Protein AF-A0A0F7S6P2-F1 (afdb_monomer_lite)

Secondary structure (DSSP, 8-state):
--------------PPPP-------------TTSS-HHHHHHHHHHHHHHHHHHTT-PPPHHHHHSPEEP-----TTEEEEEEE---HHHHHHHHHHHHTT-EEE-TTGGGG--HHHHHHTSTTTS-EEE---S-S-EETTEEEEEEEES--SS--GGGTTSTTTTS--EEEEEEESSPPSEEEEEEEEEEEEE-GGGHHHHHHHHHHHHHHHHHHHHHT-

Sequence (221 aa):
QELAEARSEQSAWRVASPASQRRDAPVAQSDDRTLPPEQWNDVQKKKSISQRSSKGWPEPKALQSLERLFPLKPGIGKKGALSNRFDEGTKQDINQQAFGGKLQWMDGVYQGFNGDVTRKKLPLHMSSRRLPLESVAKWYDTRWDLYIPEHGLGPMEETRGTVYEHRPHYLVWAVPRKLKVG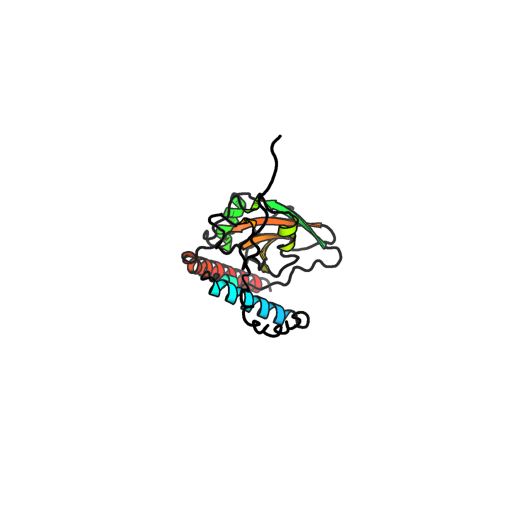FNPIILYGAGYIDLKDNAAVDRHLATLLRSAELIDRAHA

Structure (mmCIF, N/CA/C/O backbone):
data_AF-A0A0F7S6P2-F1
#
_entry.id   AF-A0A0F7S6P2-F1
#
loop_
_atom_site.group_PDB
_atom_site.id
_atom_site.type_symbol
_atom_site.label_atom_id
_atom_site.label_alt_id
_atom_site.label_comp_id
_atom_site.label_asym_id
_atom_site.label_entity_id
_atom_site.label_seq_id
_atom_site.pdbx_PDB_ins_code
_atom_site.Cartn_x
_atom_site.Cartn_y
_atom_site.Cartn_z
_atom_site.occupancy
_atom_site.B_iso_or_equiv
_atom_site.auth_seq_id
_atom_site.auth_comp_id
_atom_site.auth_asym_id
_atom_site.auth_atom_id
_atom_site.pdbx_PDB_model_num
ATOM 1 N N . GLN A 1 1 ? -26.883 67.303 -3.427 1.00 56.06 1 GLN A N 1
ATOM 2 C CA . GLN A 1 1 ? -25.902 68.374 -3.178 1.00 56.06 1 GLN A CA 1
ATOM 3 C C . GLN A 1 1 ? -26.305 69.007 -1.853 1.00 56.06 1 GLN A C 1
ATOM 5 O O . GLN A 1 1 ? -27.066 69.952 -1.857 1.00 56.06 1 GLN A O 1
ATOM 10 N N . GLU A 1 2 ? -25.885 68.382 -0.752 1.00 49.03 2 GLU A N 1
ATOM 11 C CA . GLU A 1 2 ? -26.070 68.763 0.665 1.00 49.03 2 GLU A CA 1
ATOM 12 C C . GLU A 1 2 ? -24.957 67.974 1.390 1.00 49.03 2 GLU A C 1
ATOM 14 O O . GLU A 1 2 ? -24.940 66.748 1.303 1.00 49.03 2 GLU A O 1
ATOM 19 N N . LEU A 1 3 ? -23.788 68.574 1.657 1.00 48.19 3 LEU A N 1
ATOM 20 C CA . LEU A 1 3 ? -23.407 69.237 2.920 1.00 48.19 3 LEU A CA 1
ATOM 21 C C . LEU A 1 3 ? -23.743 68.352 4.134 1.00 48.19 3 LEU A C 1
ATOM 23 O O . LEU A 1 3 ? -24.904 68.201 4.474 1.00 48.19 3 LEU A O 1
ATOM 27 N N . ALA A 1 4 ? -22.799 67.552 4.636 1.00 47.12 4 ALA A N 1
ATOM 28 C CA . ALA A 1 4 ? -21.676 67.916 5.515 1.00 47.12 4 ALA A CA 1
ATOM 29 C C . ALA A 1 4 ? -22.060 67.866 7.006 1.00 47.12 4 ALA A C 1
ATOM 31 O O . ALA A 1 4 ? -23.166 68.217 7.379 1.00 47.12 4 ALA A O 1
ATOM 32 N N . GLU A 1 5 ? -21.071 67.469 7.813 1.00 53.44 5 GLU A N 1
ATOM 33 C CA . GLU A 1 5 ? -21.014 67.523 9.283 1.00 53.44 5 GLU A CA 1
ATOM 34 C C . GLU A 1 5 ? -21.593 66.339 10.072 1.00 53.44 5 GLU A C 1
ATOM 36 O O . GLU A 1 5 ? -22.765 66.280 10.410 1.00 53.44 5 GLU A O 1
ATOM 41 N N . ALA A 1 6 ? -20.690 65.445 10.490 1.00 53.50 6 ALA A N 1
ATOM 42 C CA . ALA A 1 6 ? -20.596 65.036 11.893 1.00 53.50 6 ALA A CA 1
ATOM 43 C C . ALA A 1 6 ? -19.207 64.430 12.155 1.00 53.50 6 ALA A C 1
ATOM 45 O O . ALA A 1 6 ? -18.947 63.245 11.949 1.00 53.50 6 ALA A O 1
ATOM 46 N N . ARG A 1 7 ? -18.280 65.300 12.565 1.00 50.81 7 ARG A N 1
ATOM 47 C CA . ARG A 1 7 ? -17.053 64.933 13.277 1.00 50.81 7 ARG A CA 1
ATOM 48 C C . ARG A 1 7 ? -17.401 64.609 14.731 1.00 50.81 7 ARG A C 1
ATOM 50 O O . ARG A 1 7 ? -18.336 65.182 15.272 1.00 50.81 7 ARG A O 1
ATOM 57 N N . SER A 1 8 ? -16.482 63.879 15.361 1.00 52.41 8 SER A N 1
ATOM 58 C CA . SER A 1 8 ? -16.247 63.829 16.807 1.00 52.41 8 SER A CA 1
ATOM 59 C C . SER A 1 8 ? -17.016 62.752 17.559 1.00 52.41 8 SER A C 1
ATOM 61 O O . SER A 1 8 ? -18.139 62.966 17.978 1.00 52.41 8 SER A O 1
ATOM 63 N N . GLU A 1 9 ? -16.335 61.632 17.804 1.00 52.62 9 GLU A N 1
ATOM 64 C CA . GLU A 1 9 ? -16.146 61.130 19.169 1.00 52.62 9 GLU A CA 1
ATOM 65 C C . GLU A 1 9 ? -15.014 60.094 19.183 1.00 52.62 9 GLU A C 1
ATOM 67 O O . GLU A 1 9 ? -15.179 58.893 18.978 1.00 52.62 9 GLU A O 1
ATOM 72 N N . GLN A 1 10 ? -13.801 60.610 19.393 1.00 50.62 10 GLN A N 1
ATOM 73 C CA . GLN A 1 10 ? -12.680 59.832 19.900 1.00 50.62 10 GLN A CA 1
ATOM 74 C C . GLN A 1 10 ? -12.990 59.472 21.356 1.00 50.62 10 GLN A C 1
ATOM 76 O O . GLN A 1 10 ? -12.818 60.305 22.242 1.00 50.62 10 GLN A O 1
ATOM 81 N N . SER A 1 11 ? -13.422 58.237 21.606 1.00 50.44 11 SER A N 1
ATOM 82 C CA . SER A 1 11 ? -13.519 57.686 22.958 1.00 50.44 11 SER A CA 1
ATOM 83 C C . SER A 1 11 ? -12.583 56.498 23.112 1.00 50.44 11 SER A C 1
ATOM 85 O O . SER A 1 11 ? -12.648 55.496 22.401 1.00 50.44 11 SER A O 1
ATOM 87 N N . ALA A 1 12 ? -11.659 56.689 24.045 1.00 52.91 12 ALA A N 1
ATOM 88 C CA . ALA A 1 12 ? -10.589 55.800 24.423 1.00 52.91 12 ALA A CA 1
ATOM 89 C C . ALA A 1 12 ? -11.109 54.463 24.963 1.00 52.91 12 ALA A C 1
ATOM 91 O O . ALA A 1 12 ? -11.742 54.412 26.012 1.00 52.91 12 ALA A O 1
ATOM 92 N N . TRP A 1 13 ? -10.705 53.372 24.317 1.00 50.12 13 TRP A N 1
ATOM 93 C CA . TRP A 1 13 ? -10.682 52.050 24.933 1.00 50.12 13 TRP A CA 1
ATOM 94 C C . TRP A 1 13 ? -9.250 51.523 24.878 1.00 50.12 13 TRP A C 1
ATOM 96 O O . TRP A 1 13 ? -8.819 50.902 23.909 1.00 50.12 13 TRP A O 1
ATOM 106 N N . ARG A 1 14 ? -8.481 51.810 25.937 1.00 48.06 14 ARG A N 1
ATOM 107 C CA . ARG A 1 14 ? -7.269 51.048 26.260 1.00 48.06 14 ARG A CA 1
ATOM 108 C C . ARG A 1 14 ? -7.718 49.654 26.690 1.00 48.06 14 ARG A C 1
ATOM 110 O O . ARG A 1 14 ? -8.051 49.443 27.852 1.00 48.06 14 ARG A O 1
ATOM 117 N N . VAL A 1 15 ? -7.742 48.713 25.754 1.00 57.12 15 VAL A N 1
ATOM 118 C CA . VAL A 1 15 ? -7.844 47.291 26.086 1.00 57.12 15 VAL A CA 1
ATOM 119 C C . VAL A 1 15 ? -6.466 46.833 26.549 1.00 57.12 15 VAL A C 1
ATOM 121 O O . VAL A 1 15 ? -5.469 47.000 25.848 1.00 57.12 15 VAL A O 1
ATOM 124 N N . ALA A 1 16 ? -6.419 46.326 27.777 1.00 52.31 16 ALA A N 1
ATOM 125 C CA . ALA A 1 16 ? -5.233 45.779 28.410 1.00 52.31 16 ALA A CA 1
ATOM 126 C C . ALA A 1 16 ? -4.579 44.706 27.525 1.00 52.31 16 ALA A C 1
ATOM 128 O O . ALA A 1 16 ? -5.243 43.773 27.073 1.00 52.31 16 ALA A O 1
ATOM 129 N N . SER A 1 17 ? -3.268 44.839 27.304 1.00 56.06 17 SER A N 1
ATOM 130 C CA . SER A 1 17 ? -2.450 43.819 26.652 1.00 56.06 17 SER A CA 1
ATOM 131 C C . SER A 1 17 ? -2.559 42.497 27.419 1.00 56.06 17 SER A C 1
ATOM 133 O O . SER A 1 17 ? -2.201 42.466 28.601 1.00 56.06 17 SER A O 1
ATOM 135 N N . PRO A 1 18 ? -3.018 41.398 26.795 1.00 59.41 18 PRO A N 1
ATOM 136 C CA . PRO A 1 18 ? -2.983 40.100 27.438 1.00 59.41 18 PRO A CA 1
ATOM 137 C C . PRO A 1 18 ? -1.531 39.680 27.668 1.00 59.41 18 PRO A C 1
ATOM 139 O O . PRO A 1 18 ? -0.643 39.907 26.843 1.00 59.41 18 PRO A O 1
ATOM 142 N N . ALA A 1 19 ? -1.323 39.096 28.845 1.00 53.12 19 ALA A N 1
ATOM 143 C CA . ALA A 1 19 ? -0.061 38.591 29.343 1.00 53.12 19 ALA A CA 1
ATOM 144 C C . ALA A 1 19 ? 0.720 37.828 28.266 1.00 53.12 19 ALA A C 1
ATOM 146 O O . ALA A 1 19 ? 0.189 36.950 27.586 1.00 53.12 19 ALA A O 1
ATOM 147 N N . SER A 1 20 ? 2.002 38.179 28.165 1.00 53.75 20 SER A N 1
ATOM 148 C CA . SER A 1 20 ? 3.027 37.507 27.376 1.00 53.75 20 SER A CA 1
ATOM 149 C C . SER A 1 20 ? 2.948 35.993 27.598 1.00 53.75 20 SER A C 1
ATOM 151 O O . SER A 1 20 ? 3.395 35.475 28.624 1.00 53.75 20 SER A O 1
ATOM 153 N N . GLN A 1 21 ? 2.321 35.285 26.655 1.00 61.84 21 GLN A N 1
ATOM 154 C CA . GLN A 1 21 ? 2.353 33.831 26.606 1.00 61.84 21 GLN A CA 1
ATOM 155 C C . GLN A 1 21 ? 3.819 33.428 26.488 1.00 61.84 21 GLN A C 1
ATOM 157 O O . GLN A 1 21 ? 4.500 33.785 25.523 1.00 61.84 21 GLN A O 1
ATOM 162 N N . ARG A 1 22 ? 4.309 32.721 27.511 1.00 53.94 22 ARG A N 1
ATOM 163 C CA . ARG A 1 22 ? 5.618 32.077 27.496 1.00 53.94 22 ARG A CA 1
ATOM 164 C C . ARG A 1 22 ? 5.685 31.231 26.230 1.00 53.94 22 ARG A C 1
ATOM 166 O O . ARG A 1 22 ? 4.977 30.240 26.104 1.00 53.94 22 ARG A O 1
ATOM 173 N N . ARG A 1 23 ? 6.492 31.678 25.268 1.00 59.91 23 ARG A N 1
ATOM 174 C CA . ARG A 1 23 ? 6.871 30.871 24.115 1.00 59.91 23 ARG A CA 1
ATOM 175 C C . ARG A 1 23 ? 7.712 29.737 24.676 1.00 59.91 23 ARG A C 1
ATOM 177 O O . ARG A 1 23 ? 8.864 29.968 25.041 1.00 59.91 23 ARG A O 1
ATOM 184 N N . ASP A 1 24 ? 7.114 28.561 24.811 1.00 62.88 24 ASP A N 1
ATOM 185 C CA . ASP A 1 24 ? 7.870 27.343 25.058 1.00 62.88 24 ASP A CA 1
ATOM 186 C C . ASP A 1 24 ? 8.982 27.272 24.010 1.00 62.88 24 ASP A C 1
ATOM 188 O O . ASP A 1 24 ? 8.749 27.486 22.814 1.00 62.88 24 ASP A O 1
ATOM 192 N N . ALA A 1 25 ? 10.215 27.090 24.485 1.00 58.06 25 ALA A N 1
ATOM 193 C CA . ALA A 1 25 ? 11.381 27.014 23.624 1.00 58.06 25 ALA A CA 1
ATOM 194 C C . ALA A 1 25 ? 11.123 25.963 22.531 1.00 58.06 25 ALA A C 1
ATOM 196 O O . ALA A 1 25 ? 10.558 24.908 22.837 1.00 58.06 25 ALA A O 1
ATOM 197 N N . PRO A 1 26 ? 11.501 26.227 21.267 1.00 57.38 26 PRO A N 1
ATOM 198 C CA . PRO A 1 26 ? 11.321 25.258 20.201 1.00 57.38 26 PRO A CA 1
ATOM 199 C C . PRO A 1 26 ? 12.011 23.962 20.619 1.00 57.38 26 PRO A C 1
ATOM 201 O O . PRO A 1 26 ? 13.230 23.928 20.791 1.00 57.38 26 PRO A O 1
ATOM 204 N N . VAL A 1 27 ? 11.214 22.911 20.833 1.00 61.09 27 VAL A N 1
ATOM 205 C CA . VAL A 1 27 ? 11.712 21.555 21.055 1.00 61.09 27 VAL A CA 1
ATOM 206 C C . VAL A 1 27 ? 12.657 21.269 19.899 1.00 61.09 27 VAL A C 1
ATOM 208 O O . VAL A 1 27 ? 12.226 21.284 18.745 1.00 61.09 27 VAL A O 1
ATOM 211 N N . ALA A 1 28 ? 13.945 21.099 20.204 1.00 51.84 28 ALA A N 1
ATOM 212 C CA . ALA A 1 28 ? 14.962 20.811 19.210 1.00 51.84 28 ALA A CA 1
ATOM 213 C C . ALA A 1 28 ? 14.498 19.591 18.410 1.00 51.84 28 ALA A C 1
ATOM 215 O O . ALA A 1 28 ? 14.432 18.481 18.939 1.00 51.84 28 ALA A O 1
ATOM 216 N N . GLN A 1 29 ? 14.097 19.817 17.157 1.00 48.81 29 GLN A N 1
ATOM 217 C CA . GLN A 1 29 ? 13.789 18.737 16.238 1.00 48.81 29 GLN A CA 1
ATOM 218 C C . GLN A 1 29 ? 15.108 18.007 16.019 1.00 48.81 29 GLN A C 1
ATOM 220 O O . GLN A 1 29 ? 15.999 18.523 15.349 1.00 48.81 29 GLN A O 1
ATOM 225 N N . SER A 1 30 ? 15.261 16.852 16.665 1.00 53.97 30 SER A N 1
ATOM 226 C CA . SER A 1 30 ? 16.370 15.947 16.404 1.00 53.97 30 SER A CA 1
ATOM 227 C C . SER A 1 30 ? 16.408 15.705 14.902 1.00 53.97 30 SER A C 1
ATOM 229 O O . SER A 1 30 ? 15.406 15.282 14.321 1.00 53.97 30 SER A O 1
ATOM 231 N N . ASP A 1 31 ? 17.529 16.049 14.279 1.00 54.53 31 ASP A N 1
ATOM 232 C CA . ASP A 1 31 ? 17.711 15.943 12.840 1.00 54.53 31 ASP A CA 1
ATOM 233 C C . ASP A 1 31 ? 17.700 14.445 12.479 1.00 54.53 31 ASP A C 1
ATOM 235 O O . ASP A 1 31 ? 18.718 13.759 12.530 1.00 54.53 31 ASP A O 1
ATOM 239 N N . ASP A 1 32 ? 16.509 13.921 12.168 1.00 55.69 32 ASP A N 1
ATOM 240 C CA . ASP A 1 32 ? 16.158 12.508 11.905 1.00 55.69 32 ASP A CA 1
ATOM 241 C C . ASP A 1 32 ? 16.951 11.880 10.730 1.00 55.69 32 ASP A C 1
ATOM 243 O O . ASP A 1 32 ? 16.706 10.748 10.311 1.00 55.69 32 ASP A O 1
ATOM 247 N N . ARG A 1 33 ? 17.893 12.634 10.153 1.00 57.12 33 ARG A N 1
ATOM 248 C CA . ARG A 1 33 ? 18.706 12.304 8.979 1.00 57.12 33 ARG A CA 1
ATOM 249 C C . ARG A 1 33 ? 19.992 11.540 9.299 1.00 57.12 33 ARG A C 1
ATOM 251 O O . ARG A 1 33 ? 20.660 11.115 8.361 1.00 57.12 33 ARG A O 1
ATOM 258 N N . THR A 1 34 ? 20.347 11.354 10.569 1.00 73.62 34 THR A N 1
ATOM 259 C CA . THR A 1 34 ? 21.576 10.642 10.981 1.00 73.62 34 THR A CA 1
ATOM 260 C C . THR A 1 34 ? 21.356 9.180 11.367 1.00 73.62 34 THR A C 1
ATOM 262 O O . THR A 1 34 ? 22.330 8.460 11.583 1.00 73.62 34 THR A O 1
ATOM 265 N N . LEU A 1 35 ? 20.106 8.711 11.434 1.00 77.31 35 LEU A N 1
ATOM 266 C CA . LEU A 1 35 ? 19.822 7.326 11.803 1.00 77.31 35 LEU A CA 1
ATOM 267 C C . LEU A 1 35 ? 20.186 6.355 10.664 1.00 77.31 35 LEU A C 1
ATOM 269 O O . LEU A 1 35 ? 19.871 6.627 9.499 1.00 77.31 35 LEU A O 1
ATOM 273 N N . PRO A 1 36 ? 20.788 5.190 10.978 1.00 82.44 36 PRO A N 1
ATOM 274 C CA . PRO A 1 36 ? 20.882 4.081 10.042 1.00 82.44 36 PRO A CA 1
ATOM 275 C C . PRO A 1 36 ? 19.498 3.743 9.473 1.00 82.44 36 PRO A C 1
ATOM 277 O O . PRO A 1 36 ? 18.504 3.857 10.201 1.00 82.44 36 PRO A O 1
ATOM 280 N N . PRO A 1 37 ? 19.409 3.282 8.212 1.00 76.50 37 PRO A N 1
ATOM 281 C CA . PRO A 1 37 ? 18.135 2.971 7.576 1.00 76.50 37 PRO A CA 1
ATOM 282 C C . PRO A 1 37 ? 17.215 2.135 8.482 1.00 76.50 37 PRO A C 1
ATOM 284 O O . PRO A 1 37 ? 16.080 2.533 8.740 1.00 76.50 37 PRO A O 1
ATOM 287 N N . GLU A 1 38 ? 17.708 1.025 9.031 1.00 78.19 38 GLU A N 1
ATOM 288 C CA . GLU A 1 38 ? 16.929 0.108 9.879 1.00 78.19 38 GLU A CA 1
ATOM 289 C C . GLU A 1 38 ? 16.245 0.814 11.061 1.00 78.19 38 GLU A C 1
ATOM 291 O O . GLU A 1 38 ? 15.041 0.658 11.270 1.00 78.19 38 GLU A O 1
ATOM 296 N N . GLN A 1 39 ? 16.974 1.681 11.767 1.00 84.44 39 GLN A N 1
ATOM 297 C CA . GLN A 1 39 ? 16.429 2.444 12.892 1.00 84.44 39 GLN A CA 1
ATOM 298 C C . GLN A 1 39 ? 15.383 3.463 12.432 1.00 84.44 39 GLN A C 1
ATOM 300 O O . GLN A 1 39 ? 14.357 3.651 13.089 1.00 84.44 39 GLN A O 1
ATOM 305 N N . TRP A 1 40 ? 15.603 4.093 11.277 1.00 79.94 40 TRP A N 1
ATOM 306 C CA . TRP A 1 40 ? 14.636 5.018 10.697 1.00 79.94 40 TRP A CA 1
ATOM 307 C C . TRP A 1 40 ? 13.307 4.317 10.368 1.00 79.94 40 TRP A C 1
ATOM 309 O O . TRP A 1 40 ? 12.235 4.852 10.665 1.00 79.94 40 TRP A O 1
ATOM 319 N N . ASN A 1 41 ? 13.348 3.090 9.837 1.00 78.94 41 ASN A N 1
ATOM 320 C CA . ASN A 1 41 ? 12.145 2.297 9.566 1.00 78.94 41 ASN A CA 1
ATOM 321 C C . ASN A 1 41 ? 11.332 2.015 10.834 1.00 78.94 41 ASN A C 1
ATOM 323 O O . ASN A 1 41 ? 10.107 2.186 10.817 1.00 78.94 41 ASN A O 1
ATOM 327 N N . ASP A 1 42 ? 12.000 1.638 11.923 1.00 84.19 42 ASP A N 1
ATOM 328 C CA . ASP A 1 42 ? 11.364 1.369 13.214 1.00 84.19 42 ASP A CA 1
ATOM 329 C C . ASP A 1 42 ? 10.731 2.620 13.826 1.00 84.19 42 ASP A C 1
ATOM 331 O O . ASP A 1 42 ? 9.612 2.563 14.349 1.00 84.19 42 ASP A O 1
ATOM 335 N N . VAL A 1 43 ? 11.406 3.768 13.728 1.00 84.31 43 VAL A N 1
ATOM 336 C CA . VAL A 1 43 ? 10.874 5.058 14.192 1.00 84.31 43 VAL A CA 1
ATOM 337 C C . VAL A 1 43 ? 9.621 5.431 13.406 1.00 84.31 43 VAL A C 1
ATOM 339 O O . VAL A 1 43 ? 8.577 5.711 14.005 1.00 84.31 43 VAL A O 1
ATOM 342 N N . GLN A 1 44 ? 9.670 5.359 12.071 1.00 80.88 44 GLN A N 1
ATOM 343 C CA . GLN A 1 44 ? 8.489 5.601 11.240 1.00 80.88 44 GLN A CA 1
ATOM 344 C C . GLN A 1 44 ? 7.364 4.600 11.562 1.00 80.88 44 GLN A C 1
ATOM 346 O O . GLN A 1 44 ? 6.184 4.956 11.506 1.00 80.88 44 GLN A O 1
ATOM 351 N N . LYS A 1 45 ? 7.704 3.362 11.957 1.00 84.25 45 LYS A N 1
ATOM 352 C CA . LYS A 1 45 ? 6.727 2.309 12.264 1.00 84.25 45 LYS A CA 1
ATOM 353 C C . LYS A 1 45 ? 5.976 2.616 13.530 1.00 84.25 45 LYS A C 1
ATOM 355 O O . LYS A 1 45 ? 4.747 2.679 13.514 1.00 84.25 45 LYS A O 1
ATOM 360 N N . LYS A 1 46 ? 6.714 2.887 14.601 1.00 86.50 46 LYS A N 1
ATOM 361 C CA . LYS A 1 46 ? 6.149 3.293 15.888 1.00 86.50 46 LYS A CA 1
ATOM 362 C C . LYS A 1 46 ? 5.304 4.555 15.737 1.00 86.50 46 LYS A C 1
ATOM 364 O O . LYS A 1 46 ? 4.187 4.592 16.249 1.00 86.50 46 LYS A O 1
ATOM 369 N N . LYS A 1 47 ? 5.781 5.542 14.970 1.00 85.19 47 LYS A N 1
ATOM 370 C CA . LYS A 1 47 ? 5.037 6.775 14.679 1.00 85.19 47 LYS A CA 1
ATOM 371 C C . LYS A 1 47 ? 3.726 6.492 13.947 1.00 85.19 47 LYS A C 1
ATOM 373 O O . LYS A 1 47 ? 2.685 6.985 14.373 1.00 85.19 47 LYS A O 1
ATOM 378 N N . SER A 1 48 ? 3.758 5.676 12.893 1.00 82.94 48 SER A N 1
ATOM 379 C CA . SER A 1 48 ? 2.562 5.318 12.124 1.00 82.94 48 SER A CA 1
ATOM 380 C C . SER A 1 48 ? 1.527 4.584 12.976 1.00 82.94 48 SER A C 1
ATOM 382 O O . SER A 1 48 ? 0.367 4.989 13.023 1.00 82.94 48 SER A O 1
ATOM 384 N N . ILE A 1 49 ? 1.955 3.564 13.726 1.00 85.62 49 ILE A N 1
ATOM 385 C CA . ILE A 1 49 ? 1.080 2.796 14.623 1.00 85.62 49 ILE A CA 1
ATOM 386 C C . ILE A 1 49 ? 0.476 3.708 15.695 1.00 85.62 49 ILE A C 1
ATOM 388 O O . ILE A 1 49 ? -0.737 3.705 15.890 1.00 85.62 49 ILE A O 1
ATOM 392 N N . SER A 1 50 ? 1.301 4.525 16.358 1.00 86.00 50 SER A N 1
ATOM 393 C CA . SER A 1 50 ? 0.853 5.444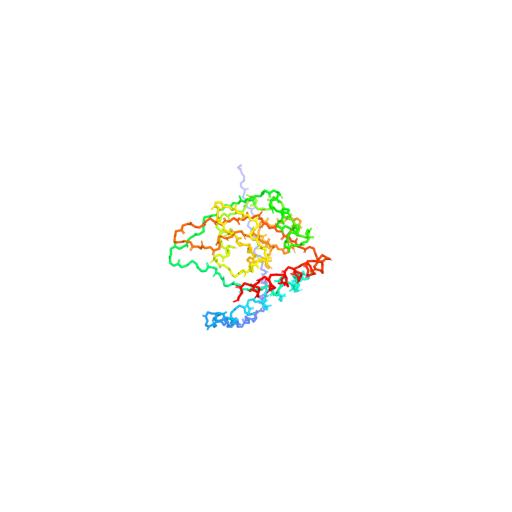 17.408 1.00 86.00 50 SER A CA 1
ATOM 394 C C . SER A 1 50 ? -0.189 6.440 16.892 1.00 86.00 50 SER A C 1
ATOM 396 O O . SER A 1 50 ? -1.231 6.608 17.521 1.00 86.00 50 SER A O 1
ATOM 398 N N . GLN A 1 51 ? 0.037 7.033 15.715 1.00 83.94 51 GLN A N 1
ATOM 399 C CA . GLN A 1 51 ? -0.901 7.981 15.108 1.00 83.94 51 GLN A CA 1
ATOM 400 C C . GLN A 1 51 ? -2.228 7.337 14.683 1.00 83.94 51 GLN A C 1
ATOM 402 O O . GLN A 1 51 ? -3.268 7.983 14.771 1.00 83.94 51 GLN A O 1
ATOM 407 N N . ARG A 1 52 ? -2.228 6.082 14.218 1.00 83.75 52 ARG A N 1
ATOM 408 C CA . ARG A 1 52 ? -3.478 5.364 13.890 1.00 83.75 52 ARG A CA 1
ATOM 409 C C . ARG A 1 52 ? -4.265 5.015 15.146 1.00 83.75 52 ARG A C 1
ATOM 411 O O . ARG A 1 52 ? -5.474 5.233 15.197 1.00 83.75 52 ARG A O 1
ATOM 418 N N . SER A 1 53 ? -3.569 4.530 16.171 1.00 85.19 53 SER A N 1
ATOM 419 C CA . SER A 1 53 ? -4.169 4.192 17.461 1.00 85.19 53 SER A CA 1
ATOM 420 C C . SER A 1 53 ? -4.767 5.416 18.152 1.00 85.19 53 SER A C 1
ATOM 422 O O . SER A 1 53 ? -5.889 5.337 18.643 1.00 85.19 53 SER A O 1
ATOM 424 N N . SER A 1 54 ? -4.081 6.566 18.137 1.00 86.31 54 SER A N 1
ATOM 425 C CA . SER A 1 54 ? -4.605 7.801 18.740 1.00 86.31 54 SER A CA 1
ATOM 426 C C . SER A 1 54 ? -5.847 8.348 18.030 1.00 86.31 54 SER A C 1
ATOM 428 O O . SER A 1 54 ? -6.621 9.085 18.633 1.00 86.31 54 SER A O 1
ATOM 430 N N . LYS A 1 55 ? -6.074 7.955 16.773 1.00 83.75 55 LYS A N 1
ATOM 431 C CA . LYS A 1 55 ? -7.270 8.292 15.987 1.00 83.75 55 LYS A CA 1
ATOM 432 C C . LYS A 1 55 ? -8.409 7.279 16.120 1.00 83.75 55 LYS A C 1
ATOM 434 O O . LYS A 1 55 ? -9.406 7.404 15.418 1.00 83.75 55 LYS A O 1
ATOM 439 N N . GLY A 1 56 ? -8.266 6.264 16.975 1.00 87.19 56 GLY A N 1
ATOM 440 C CA . GLY A 1 56 ? -9.290 5.235 17.177 1.00 87.19 56 GLY A CA 1
ATOM 441 C C . GLY A 1 56 ? -9.468 4.279 15.993 1.00 87.19 56 GLY A C 1
ATOM 442 O O . GLY A 1 56 ? -10.432 3.520 15.969 1.00 87.19 56 GLY A O 1
ATOM 443 N N . TRP A 1 57 ? -8.546 4.285 15.024 1.00 87.19 57 TRP A N 1
ATOM 444 C CA . TRP A 1 57 ? -8.600 3.413 13.850 1.00 87.19 57 TRP A CA 1
ATOM 445 C C . TRP A 1 57 ? -7.294 2.629 13.692 1.00 87.19 57 TRP A C 1
ATOM 447 O O . TRP A 1 57 ? -6.505 2.899 12.778 1.00 87.19 57 TRP A O 1
ATOM 457 N N . PRO A 1 58 ? -7.016 1.673 14.600 1.00 90.62 58 PRO A N 1
ATOM 458 C CA . PRO A 1 58 ? -5.833 0.840 14.486 1.00 90.62 58 PRO A CA 1
ATOM 459 C C . PRO A 1 58 ? -5.862 0.062 13.169 1.00 90.62 58 PRO A C 1
ATOM 461 O O . PRO A 1 58 ? -6.899 -0.413 12.710 1.00 90.62 58 PRO A O 1
ATOM 464 N N . GLU A 1 59 ? -4.693 -0.072 12.561 1.00 91.06 59 GLU A N 1
ATOM 465 C CA . GLU A 1 59 ? -4.506 -0.917 11.388 1.00 91.06 59 GLU A CA 1
ATOM 466 C C . GLU A 1 59 ? -4.548 -2.408 11.779 1.00 91.06 59 GLU A C 1
ATOM 468 O O . GLU A 1 59 ? -4.082 -2.736 12.876 1.00 91.06 59 GLU A O 1
ATOM 473 N N . PRO A 1 60 ? -5.027 -3.318 10.905 1.00 94.44 60 PRO A N 1
ATOM 474 C CA . PRO A 1 60 ? -4.861 -4.763 11.090 1.00 94.44 60 PRO A CA 1
ATOM 475 C C . PRO A 1 60 ? -3.419 -5.138 11.477 1.00 94.44 60 PRO A C 1
ATOM 477 O O . PRO A 1 60 ? -2.458 -4.685 10.847 1.00 94.44 60 PRO A O 1
ATOM 480 N N . LYS A 1 61 ? -3.237 -5.960 12.517 1.00 93.75 61 LYS A N 1
ATOM 481 C CA . LYS A 1 61 ? -1.905 -6.336 13.025 1.00 93.75 61 LYS A CA 1
ATOM 482 C C . LYS A 1 61 ? -1.050 -7.028 11.963 1.00 93.75 61 LYS A C 1
ATOM 484 O O . LYS A 1 61 ? 0.151 -6.780 11.906 1.00 93.75 61 LYS A O 1
ATOM 489 N N . ALA A 1 62 ? -1.654 -7.837 11.099 1.00 92.94 62 ALA A N 1
ATOM 490 C CA . ALA A 1 62 ? -0.954 -8.522 10.019 1.00 92.94 62 ALA A CA 1
ATOM 491 C C . ALA A 1 62 ? -0.412 -7.542 8.962 1.00 92.94 62 ALA A C 1
ATOM 493 O O . ALA A 1 62 ? 0.660 -7.763 8.407 1.00 92.94 62 ALA A O 1
ATOM 494 N N . LEU A 1 63 ? -1.091 -6.411 8.722 1.00 91.31 63 LEU A N 1
ATOM 495 C CA . LEU A 1 63 ? -0.545 -5.338 7.878 1.00 91.31 63 LEU A CA 1
ATOM 496 C C . LEU A 1 63 ? 0.625 -4.614 8.559 1.00 91.31 63 LEU A C 1
ATOM 498 O O . LEU A 1 63 ? 1.549 -4.162 7.881 1.00 91.31 63 LEU A O 1
ATOM 502 N N . GLN A 1 64 ? 0.618 -4.505 9.890 1.00 90.75 64 GLN A N 1
ATOM 503 C CA . GLN A 1 64 ? 1.731 -3.923 10.655 1.00 90.75 64 GLN A CA 1
ATOM 504 C C . GLN A 1 64 ? 2.972 -4.831 10.682 1.00 90.75 64 GLN A C 1
ATOM 506 O O . GLN A 1 64 ? 4.084 -4.341 10.906 1.00 90.75 64 GLN A O 1
ATOM 511 N N . SER A 1 65 ? 2.797 -6.143 10.492 1.00 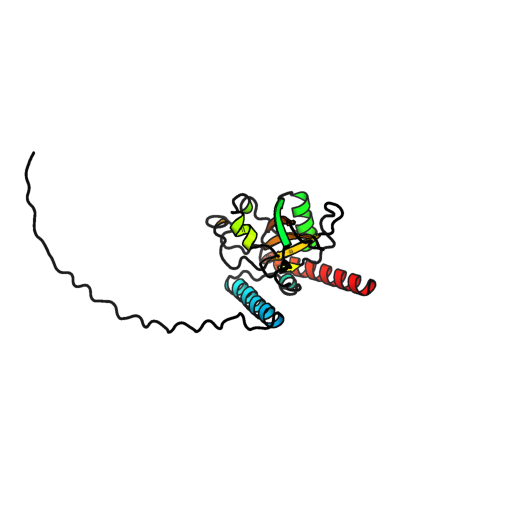89.75 65 SER A N 1
ATOM 512 C CA . SER A 1 65 ? 3.890 -7.122 10.459 1.00 89.75 65 SER A CA 1
ATOM 513 C C . SER A 1 65 ? 4.515 -7.312 9.081 1.00 89.75 65 SER A C 1
ATOM 515 O O . SER A 1 65 ? 5.577 -7.920 9.006 1.00 89.75 65 SER A O 1
ATOM 517 N N . LEU A 1 66 ? 3.899 -6.802 8.008 1.00 90.75 66 LEU A N 1
ATOM 518 C CA . LEU A 1 66 ? 4.510 -6.840 6.678 1.00 90.75 66 LEU A CA 1
ATOM 519 C C . LEU A 1 66 ? 5.866 -6.129 6.679 1.00 90.75 66 LEU A C 1
ATOM 521 O O . LEU A 1 66 ? 6.049 -5.108 7.351 1.00 90.75 66 LEU A O 1
ATOM 525 N N . GLU A 1 67 ? 6.792 -6.655 5.876 1.00 88.12 67 GLU A N 1
ATOM 526 C CA . GLU A 1 67 ? 8.104 -6.051 5.689 1.00 88.12 67 GLU A CA 1
ATOM 527 C C . GLU A 1 67 ? 7.951 -4.611 5.193 1.00 88.12 67 GLU A C 1
ATOM 529 O O . GLU A 1 67 ? 7.280 -4.323 4.193 1.00 88.12 67 GLU A O 1
ATOM 534 N N . ARG A 1 68 ? 8.583 -3.697 5.928 1.00 87.88 68 ARG A N 1
ATOM 535 C CA . ARG A 1 68 ? 8.654 -2.295 5.556 1.00 87.88 68 ARG A CA 1
ATOM 536 C C . ARG A 1 68 ? 9.850 -2.091 4.652 1.00 87.88 68 ARG A C 1
ATOM 538 O O . ARG A 1 68 ? 10.998 -2.219 5.065 1.00 87.88 68 ARG A O 1
ATOM 545 N N . LEU A 1 69 ? 9.555 -1.693 3.433 1.00 87.81 69 LEU A N 1
ATOM 546 C CA . LEU A 1 69 ? 10.541 -1.397 2.423 1.00 87.81 69 LEU A CA 1
ATOM 547 C C . LEU A 1 69 ? 10.823 0.099 2.448 1.00 87.81 69 LEU A C 1
ATOM 549 O O . LEU A 1 69 ? 9.902 0.919 2.554 1.00 87.81 69 LEU A O 1
ATOM 553 N N . PHE A 1 70 ? 12.101 0.455 2.325 1.00 84.81 70 PHE A N 1
ATOM 554 C CA . PHE A 1 70 ? 12.485 1.830 2.017 1.00 84.81 70 PHE A CA 1
ATOM 555 C C . PHE A 1 70 ? 11.764 2.296 0.755 1.00 84.81 70 PHE A C 1
ATOM 557 O O . PHE A 1 70 ? 11.374 1.451 -0.062 1.00 84.81 70 PHE A O 1
ATOM 564 N N . PRO A 1 71 ? 11.638 3.624 0.552 1.00 87.56 71 PRO A N 1
ATOM 565 C CA . PRO A 1 71 ? 11.337 4.141 -0.771 1.00 87.56 71 PRO A CA 1
ATOM 566 C C . PRO A 1 71 ? 12.156 3.352 -1.781 1.00 87.56 71 PRO A C 1
ATOM 568 O O . PRO A 1 71 ? 13.363 3.178 -1.568 1.00 87.56 71 PRO A O 1
ATOM 571 N N . LEU A 1 72 ? 11.495 2.822 -2.810 1.00 82.31 72 LEU A N 1
ATOM 572 C CA . LEU A 1 72 ? 12.129 2.070 -3.885 1.00 82.31 72 LEU A CA 1
ATOM 573 C C . LEU A 1 72 ? 13.012 3.067 -4.631 1.00 82.31 72 LEU A C 1
ATOM 575 O O . LEU A 1 72 ? 12.599 3.631 -5.644 1.00 82.31 72 LEU A O 1
ATOM 579 N N . LYS A 1 73 ? 14.165 3.401 -4.035 1.00 67.19 73 LYS A N 1
ATOM 580 C CA . LYS A 1 73 ? 14.958 4.563 -4.405 1.00 67.19 73 LYS A CA 1
ATOM 581 C C . LYS A 1 73 ? 15.199 4.420 -5.891 1.00 67.19 73 LYS A C 1
ATOM 583 O O . LYS A 1 73 ? 15.728 3.385 -6.317 1.00 67.19 73 LYS A O 1
ATOM 588 N N . PRO A 1 74 ? 14.815 5.411 -6.700 1.00 56.25 74 PRO A N 1
ATOM 589 C CA . PRO A 1 74 ? 15.280 5.399 -8.054 1.00 56.25 74 PRO A CA 1
ATOM 590 C C . PRO A 1 74 ? 16.802 5.453 -7.962 1.00 56.25 74 PRO A C 1
ATOM 592 O O . PRO A 1 74 ? 17.374 6.458 -7.546 1.00 56.25 74 PRO A O 1
ATOM 595 N N . GLY A 1 75 ? 17.476 4.358 -8.324 1.00 60.44 75 GLY A N 1
ATOM 596 C CA . GLY A 1 75 ? 18.859 4.471 -8.771 1.00 60.44 75 GLY A CA 1
ATOM 597 C C . GLY A 1 75 ? 18.933 5.606 -9.796 1.00 60.44 75 GLY A C 1
ATOM 598 O O . GLY A 1 75 ? 17.915 5.944 -10.414 1.00 60.44 75 GLY A O 1
ATOM 599 N N . ILE A 1 76 ? 20.103 6.221 -9.949 1.00 62.72 76 ILE A N 1
ATOM 600 C CA . ILE A 1 76 ? 20.289 7.372 -10.843 1.00 62.72 76 ILE A CA 1
ATOM 601 C C . ILE A 1 76 ? 19.549 7.127 -12.174 1.00 62.72 76 ILE A C 1
ATOM 603 O O . ILE A 1 76 ? 19.771 6.124 -12.850 1.00 62.72 76 ILE A O 1
ATOM 607 N N . GLY A 1 77 ? 18.599 8.011 -12.498 1.00 67.25 77 GLY A N 1
ATOM 608 C CA . GLY A 1 77 ? 17.838 7.973 -13.749 1.00 67.25 77 GLY A CA 1
ATOM 609 C C . GLY A 1 77 ? 16.556 7.128 -13.781 1.00 67.25 77 GLY A C 1
ATOM 610 O O . GLY A 1 77 ? 15.923 7.090 -14.834 1.00 67.25 77 GLY A O 1
ATOM 611 N N . LYS A 1 78 ? 16.116 6.474 -12.697 1.00 79.81 78 LYS A N 1
ATOM 612 C CA . LYS A 1 78 ? 14.814 5.767 -12.678 1.00 79.81 78 LYS A CA 1
ATOM 613 C C . LYS A 1 78 ? 13.672 6.737 -12.329 1.00 79.81 78 LYS A C 1
ATOM 615 O O . LYS A 1 78 ? 13.751 7.481 -11.360 1.00 79.81 78 LYS A O 1
ATOM 620 N N . LYS A 1 79 ? 12.596 6.752 -13.112 1.00 83.06 79 LYS A N 1
ATOM 621 C CA . LYS A 1 79 ? 11.400 7.590 -12.909 1.00 83.06 79 LYS A CA 1
ATOM 622 C C . LYS A 1 79 ? 10.143 6.728 -12.984 1.00 83.06 79 LYS A C 1
ATOM 624 O O . LYS A 1 79 ? 10.138 5.713 -13.675 1.00 83.06 79 LYS A O 1
ATOM 629 N N . GLY A 1 80 ? 9.083 7.135 -12.290 1.00 84.44 80 GLY A N 1
ATOM 630 C CA . GLY A 1 80 ? 7.760 6.520 -12.401 1.00 84.44 80 GLY A CA 1
ATOM 631 C C . GLY A 1 80 ? 6.909 7.223 -13.459 1.00 84.44 80 GLY A C 1
ATOM 632 O O . GLY A 1 80 ? 6.700 8.431 -13.365 1.00 84.44 80 GLY A O 1
ATOM 633 N N . ALA A 1 81 ? 6.411 6.485 -14.448 1.00 87.81 81 ALA A N 1
ATOM 634 C CA . ALA A 1 81 ? 5.347 6.928 -15.342 1.00 87.81 81 ALA A CA 1
ATOM 635 C C . ALA A 1 81 ? 4.009 6.483 -14.752 1.00 87.81 81 ALA A C 1
ATOM 637 O O . ALA A 1 81 ? 3.732 5.286 -14.672 1.00 87.81 81 ALA A O 1
ATOM 638 N N . LEU A 1 82 ? 3.211 7.444 -14.290 1.00 89.06 82 LEU A N 1
ATOM 639 C CA . LEU A 1 82 ? 1.969 7.141 -13.590 1.00 89.06 82 LEU A CA 1
ATOM 640 C C . LEU A 1 82 ? 0.839 6.855 -14.555 1.00 89.06 82 LEU A C 1
ATOM 642 O O . LEU A 1 82 ? 0.614 7.601 -15.504 1.00 89.06 82 LEU A O 1
ATOM 646 N N . SER A 1 83 ? 0.100 5.801 -14.244 1.00 89.06 83 SER A N 1
ATOM 647 C CA . SER A 1 83 ? -1.190 5.515 -14.845 1.00 89.06 83 SER A CA 1
ATOM 648 C C . SER A 1 83 ? -2.182 5.184 -13.741 1.00 89.06 83 SER A C 1
ATOM 650 O O . SER A 1 83 ? -1.852 4.482 -12.785 1.00 89.06 83 SER A O 1
ATOM 652 N N . ASN A 1 84 ? -3.392 5.708 -13.868 1.00 87.19 84 ASN A N 1
ATOM 653 C CA . ASN A 1 84 ? -4.490 5.357 -12.985 1.00 87.19 84 ASN A CA 1
ATOM 654 C C . ASN A 1 84 ? -5.299 4.259 -13.667 1.00 87.19 84 ASN A C 1
ATOM 656 O O . ASN A 1 84 ? -5.636 4.389 -14.847 1.00 87.19 84 ASN A O 1
ATOM 660 N N . ARG A 1 85 ? -5.599 3.182 -12.945 1.00 84.75 85 ARG A N 1
ATOM 661 C CA . ARG A 1 85 ? -6.484 2.125 -13.426 1.00 84.75 85 ARG A CA 1
ATOM 662 C C . ARG A 1 85 ? -7.525 1.825 -12.382 1.00 84.75 85 ARG A C 1
ATOM 664 O O . ARG A 1 85 ? -7.207 1.370 -11.297 1.00 84.75 85 ARG A O 1
ATOM 671 N N . PHE A 1 86 ? -8.768 2.082 -12.743 1.00 83.06 86 PHE A N 1
ATOM 672 C CA . PHE A 1 86 ? -9.909 1.880 -11.865 1.00 83.06 86 PHE A CA 1
ATOM 673 C C . PHE A 1 86 ? -10.787 0.746 -12.386 1.00 83.06 86 PHE A C 1
ATOM 675 O O . PHE A 1 86 ? -12.005 0.849 -12.350 1.00 83.06 86 PHE A O 1
ATOM 682 N N . ASP A 1 87 ? -10.177 -0.299 -12.949 1.00 88.19 87 ASP A N 1
ATOM 683 C CA . ASP A 1 87 ? -10.937 -1.438 -13.433 1.00 88.19 87 ASP A CA 1
ATOM 684 C C . ASP A 1 87 ? -11.455 -2.263 -12.245 1.00 88.19 87 ASP A C 1
ATOM 686 O O . ASP A 1 87 ? -10.701 -2.679 -11.362 1.00 88.19 87 ASP A O 1
ATOM 690 N N . GLU A 1 88 ? -12.773 -2.448 -12.202 1.00 90.50 88 GLU A N 1
ATOM 691 C CA . GLU A 1 88 ? -13.445 -3.062 -11.052 1.00 90.50 88 GLU A CA 1
ATOM 692 C C . GLU A 1 88 ? -13.070 -4.536 -10.867 1.00 90.50 88 GLU A C 1
ATOM 694 O O . GLU A 1 88 ? -12.971 -5.003 -9.734 1.00 90.50 88 GLU A O 1
ATOM 699 N N . GLY A 1 89 ? -12.763 -5.245 -11.960 1.00 92.00 89 GLY A N 1
ATOM 700 C CA . GLY A 1 89 ? -12.279 -6.626 -11.912 1.00 92.00 89 GLY A CA 1
ATOM 701 C C . GLY A 1 89 ? -10.978 -6.755 -11.116 1.00 92.00 89 GLY A C 1
ATOM 702 O O . GLY A 1 89 ? -10.943 -7.463 -10.110 1.00 92.00 89 GLY A O 1
ATOM 703 N N . THR A 1 90 ? -9.929 -6.005 -11.478 1.00 89.94 90 THR A N 1
ATOM 704 C CA . THR A 1 90 ? -8.650 -6.065 -10.748 1.00 89.94 90 THR A CA 1
ATOM 705 C C . THR A 1 90 ? -8.795 -5.555 -9.317 1.00 89.94 90 THR A C 1
ATOM 707 O O . THR A 1 90 ? -8.215 -6.133 -8.400 1.00 89.94 90 THR A O 1
ATOM 710 N N . LYS A 1 91 ? -9.590 -4.504 -9.073 1.00 92.94 91 LYS A N 1
ATOM 711 C CA . LYS A 1 91 ? -9.892 -4.041 -7.706 1.00 92.94 91 LYS A CA 1
ATOM 712 C C . LYS A 1 91 ? -10.527 -5.145 -6.855 1.00 92.94 91 LYS A C 1
ATOM 714 O O . LYS A 1 91 ? -10.144 -5.318 -5.694 1.00 92.94 91 LYS A O 1
ATOM 719 N N . GLN A 1 92 ? -11.495 -5.877 -7.402 1.00 94.19 92 GLN A N 1
ATOM 720 C CA . GLN A 1 92 ? -12.144 -6.993 -6.721 1.00 94.19 92 GLN A CA 1
ATOM 721 C C . GLN A 1 92 ? -11.149 -8.126 -6.458 1.00 94.19 92 GLN A C 1
ATOM 723 O O . GLN A 1 92 ? -11.081 -8.611 -5.328 1.00 94.19 92 GLN A O 1
ATOM 728 N N . ASP A 1 93 ? -10.328 -8.484 -7.444 1.00 92.56 93 ASP A N 1
ATOM 729 C CA . ASP A 1 93 ? -9.309 -9.526 -7.309 1.00 92.56 93 ASP A CA 1
ATOM 730 C C . ASP A 1 93 ? -8.283 -9.179 -6.228 1.00 92.56 93 ASP A C 1
ATOM 732 O O . ASP A 1 93 ? -8.013 -9.992 -5.345 1.00 92.56 93 ASP A O 1
ATOM 736 N N . ILE A 1 94 ? -7.767 -7.947 -6.226 1.00 93.38 94 ILE A N 1
ATOM 737 C CA . ILE A 1 94 ? -6.873 -7.438 -5.178 1.00 93.38 94 ILE A CA 1
ATOM 738 C C . ILE A 1 94 ? -7.542 -7.533 -3.810 1.00 93.38 94 ILE A C 1
ATOM 740 O O . ILE A 1 94 ? -6.924 -7.990 -2.847 1.00 93.38 94 ILE A O 1
ATOM 744 N N . ASN A 1 95 ? -8.796 -7.093 -3.708 1.00 96.44 95 ASN A N 1
ATOM 745 C CA . ASN A 1 95 ? -9.531 -7.096 -2.452 1.00 96.44 95 ASN A CA 1
ATOM 746 C C . ASN A 1 95 ? -9.704 -8.518 -1.903 1.00 96.44 95 ASN A C 1
ATOM 748 O O . ASN A 1 95 ? -9.414 -8.777 -0.735 1.00 96.44 95 ASN A O 1
ATOM 752 N N . GLN A 1 96 ? -10.122 -9.458 -2.749 1.00 95.75 96 GLN A N 1
ATOM 753 C CA . GLN A 1 96 ? -10.295 -10.852 -2.351 1.00 95.75 96 GLN A CA 1
ATOM 754 C C . GLN A 1 96 ? -8.964 -11.498 -1.974 1.00 95.75 96 GLN A C 1
ATOM 756 O O . GLN A 1 96 ? -8.849 -12.109 -0.912 1.00 95.75 96 GLN A O 1
ATOM 761 N N . GLN A 1 97 ? -7.936 -11.308 -2.800 1.00 93.75 97 GLN A N 1
ATOM 762 C CA . GLN A 1 97 ? -6.653 -11.963 -2.602 1.00 93.75 97 GLN A CA 1
ATOM 763 C C . GLN A 1 97 ? -5.883 -11.396 -1.412 1.00 93.75 97 GLN A C 1
ATOM 765 O O . GLN A 1 97 ? -5.393 -12.184 -0.617 1.00 93.75 97 GLN A O 1
ATOM 770 N N . ALA A 1 98 ? -5.779 -10.073 -1.240 1.00 93.19 98 ALA A N 1
ATOM 771 C CA . ALA A 1 98 ? -4.979 -9.480 -0.159 1.00 93.19 98 ALA A CA 1
ATOM 772 C C . ALA A 1 98 ? -5.766 -9.205 1.125 1.00 93.19 98 ALA A C 1
ATOM 774 O O . ALA A 1 98 ? -5.183 -9.226 2.207 1.00 93.19 98 ALA A O 1
ATOM 775 N N . PHE A 1 99 ? -7.067 -8.936 1.034 1.00 96.19 99 PHE A N 1
ATOM 776 C CA . PHE A 1 99 ? -7.844 -8.412 2.161 1.00 96.19 99 PHE A CA 1
ATOM 777 C C . PHE A 1 99 ? -9.072 -9.263 2.502 1.00 96.19 99 PHE A C 1
ATOM 779 O O . PHE A 1 99 ? -9.879 -8.846 3.331 1.00 96.19 99 PHE A O 1
ATOM 786 N N . GLY A 1 100 ? -9.245 -10.434 1.879 1.00 96.50 100 GLY A N 1
ATOM 787 C CA . GLY A 1 100 ? -10.392 -11.313 2.124 1.00 96.50 100 GLY A CA 1
ATOM 788 C C . GLY A 1 100 ? -11.736 -10.640 1.823 1.00 96.50 100 GLY A C 1
ATOM 789 O O . GLY A 1 100 ? -12.717 -10.869 2.532 1.00 96.50 100 GLY A O 1
ATOM 790 N N . GLY A 1 101 ? -11.758 -9.725 0.847 1.00 97.44 101 GLY A N 1
ATOM 791 C CA . GLY A 1 101 ? -12.954 -8.979 0.452 1.00 97.44 101 GLY A CA 1
ATOM 792 C C . GLY A 1 101 ? -13.366 -7.873 1.431 1.00 97.44 101 GLY A C 1
ATOM 793 O O . GLY A 1 101 ? -14.495 -7.392 1.366 1.00 97.44 101 GLY A O 1
ATOM 794 N N . LYS A 1 102 ? -12.496 -7.489 2.376 1.00 98.12 102 LYS A N 1
ATOM 795 C CA . LYS A 1 102 ? -12.814 -6.522 3.442 1.00 98.12 102 LYS A CA 1
ATOM 796 C C . LYS A 1 102 ? -12.360 -5.093 3.176 1.00 98.12 102 LYS A C 1
ATOM 798 O O . LYS A 1 102 ? -12.755 -4.193 3.916 1.00 98.12 102 LYS A O 1
ATOM 803 N N . LEU A 1 103 ? -11.565 -4.862 2.135 1.00 97.00 103 LEU A N 1
ATOM 804 C CA . LEU A 1 103 ? -11.218 -3.512 1.707 1.00 97.00 103 LEU A CA 1
ATOM 805 C C . LEU A 1 103 ? -12.446 -2.852 1.064 1.00 97.00 103 LEU A C 1
ATOM 807 O O . LEU A 1 103 ? -13.055 -3.408 0.153 1.00 97.00 103 LEU A O 1
ATOM 811 N N . GLN A 1 104 ? -12.798 -1.660 1.525 1.00 96.75 104 GLN A N 1
ATOM 812 C CA . GLN A 1 104 ? -13.822 -0.810 0.927 1.00 96.75 104 GLN A CA 1
ATOM 813 C C . GLN A 1 104 ? -13.134 0.215 0.030 1.00 96.75 104 GLN A C 1
ATOM 815 O O . GLN A 1 104 ? -12.401 1.074 0.526 1.00 96.75 104 GLN A O 1
ATOM 820 N N . TRP A 1 105 ? -13.335 0.117 -1.283 1.00 95.44 105 TRP A N 1
ATOM 821 C CA . TRP A 1 105 ? -12.776 1.079 -2.230 1.00 95.44 105 TRP A CA 1
ATOM 822 C C . TRP A 1 105 ? -13.446 2.453 -2.073 1.00 95.44 105 TRP A C 1
ATOM 824 O O . TRP A 1 105 ? -14.634 2.570 -1.778 1.00 95.44 105 TRP A O 1
ATOM 834 N N . MET A 1 106 ? -12.650 3.512 -2.210 1.00 92.62 106 MET A N 1
ATOM 835 C CA . MET A 1 106 ? -13.091 4.904 -2.118 1.00 92.62 106 MET A CA 1
ATOM 836 C C . MET A 1 106 ? -13.354 5.4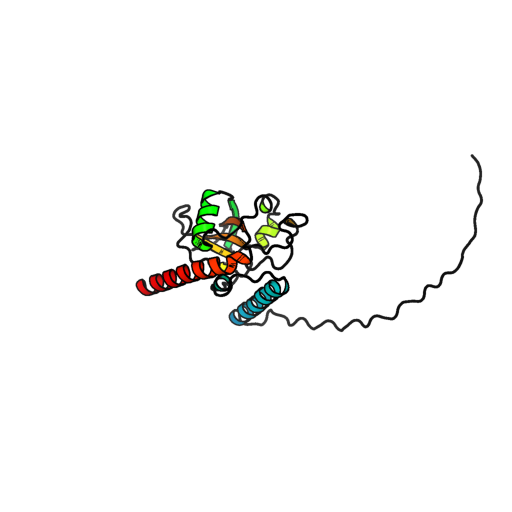45 -3.522 1.00 92.62 106 MET A C 1
ATOM 838 O O . MET A 1 106 ? -12.487 6.088 -4.125 1.00 92.62 106 MET A O 1
ATOM 842 N N . ASP A 1 107 ? -14.532 5.148 -4.061 1.00 88.44 107 ASP A N 1
ATOM 843 C CA . ASP A 1 107 ? -14.889 5.542 -5.422 1.00 88.44 107 ASP A CA 1
ATOM 844 C C . ASP A 1 107 ? -15.054 7.061 -5.560 1.00 88.44 107 ASP A C 1
ATOM 846 O O . ASP A 1 107 ? -15.434 7.769 -4.628 1.00 88.44 107 ASP A O 1
ATOM 850 N N . GLY A 1 108 ? -14.698 7.589 -6.733 1.00 83.25 108 GLY A N 1
ATOM 851 C CA . GLY A 1 108 ? -14.797 9.018 -7.057 1.00 83.25 108 GLY A CA 1
ATOM 852 C C . GLY A 1 108 ? -13.746 9.924 -6.400 1.00 83.25 108 GLY A C 1
ATOM 853 O O . GLY A 1 108 ? -13.349 10.912 -7.010 1.00 83.25 108 GLY A O 1
ATOM 854 N N . VAL A 1 109 ? -13.204 9.568 -5.228 1.00 80.81 109 VAL A N 1
ATOM 855 C CA . VAL A 1 109 ? -12.226 10.400 -4.491 1.00 80.81 109 VAL A CA 1
ATOM 856 C C . VAL A 1 109 ? -10.959 10.661 -5.312 1.00 80.81 109 VAL A C 1
ATOM 858 O O . VAL A 1 109 ? -10.399 11.752 -5.277 1.00 80.81 109 VAL A O 1
ATOM 861 N N . TYR A 1 110 ? -10.520 9.673 -6.095 1.00 74.50 110 TYR A N 1
ATOM 862 C CA . TYR A 1 110 ? -9.232 9.722 -6.794 1.00 74.50 110 TYR A CA 1
ATOM 863 C C . TYR A 1 110 ? -9.271 10.280 -8.212 1.00 74.50 110 TYR A C 1
ATOM 865 O O . TYR A 1 110 ? -8.217 10.526 -8.797 1.00 74.50 110 TYR A O 1
ATOM 873 N N . GLN A 1 111 ? -10.459 10.530 -8.763 1.00 73.00 111 GLN A N 1
ATOM 874 C CA . GLN A 1 111 ? -10.576 11.118 -10.099 1.00 73.00 111 GLN A CA 1
ATOM 875 C C . GLN A 1 111 ? -10.093 12.580 -10.127 1.00 73.00 111 GLN A C 1
ATOM 877 O O . GLN A 1 111 ? -9.646 13.049 -11.168 1.00 73.00 111 GLN A O 1
ATOM 882 N N . GLY A 1 112 ? -10.112 13.274 -8.980 1.00 66.88 112 GLY A N 1
ATOM 883 C CA . GLY A 1 112 ? -9.669 14.668 -8.839 1.00 66.88 112 GLY A CA 1
ATOM 884 C C . GLY A 1 112 ? -8.227 14.858 -8.360 1.00 66.88 112 GLY A C 1
ATOM 885 O O . GLY A 1 112 ? -7.830 15.981 -8.055 1.00 66.88 112 GLY A O 1
ATOM 886 N N . PHE A 1 113 ? -7.434 13.790 -8.241 1.00 72.75 113 PHE A N 1
ATOM 887 C CA . PHE A 1 113 ? -6.105 13.903 -7.647 1.00 72.75 113 PHE A CA 1
ATOM 888 C C . PHE A 1 113 ? -5.142 14.684 -8.538 1.00 72.75 113 PHE A C 1
ATOM 890 O O . PHE A 1 113 ? -4.884 14.321 -9.687 1.00 72.75 113 PHE A O 1
ATOM 897 N N . ASN A 1 114 ? -4.521 15.717 -7.964 1.00 76.69 114 ASN A N 1
ATOM 898 C CA . ASN A 1 114 ? -3.409 16.397 -8.609 1.00 76.69 114 ASN A CA 1
ATOM 899 C C . ASN A 1 114 ? -2.265 15.387 -8.823 1.00 76.69 114 ASN A C 1
ATOM 901 O O . ASN A 1 114 ? -1.821 14.704 -7.887 1.00 76.69 114 ASN A O 1
ATOM 905 N N . GLY A 1 115 ? -1.778 15.294 -10.063 1.00 79.50 115 GLY A N 1
ATOM 906 C CA . GLY A 1 115 ? -0.695 14.391 -10.440 1.00 79.50 115 GLY A CA 1
ATOM 907 C C . GLY A 1 115 ? 0.545 14.539 -9.554 1.00 79.50 115 GLY A C 1
ATOM 908 O O . GLY A 1 115 ? 1.172 13.537 -9.222 1.00 79.50 115 GLY A O 1
ATOM 909 N N . ASP A 1 116 ? 0.864 15.744 -9.079 1.00 83.62 116 ASP A N 1
ATOM 910 C CA . ASP A 1 116 ? 2.046 15.978 -8.243 1.00 83.62 116 ASP A CA 1
ATOM 911 C C . ASP A 1 116 ? 1.871 15.511 -6.795 1.00 83.62 116 ASP A C 1
ATOM 913 O O . ASP A 1 116 ? 2.794 14.931 -6.215 1.00 83.62 116 ASP A O 1
ATOM 917 N N . VAL A 1 117 ? 0.682 15.688 -6.213 1.00 79.69 117 VAL A N 1
ATOM 918 C CA . VAL A 1 117 ? 0.360 15.143 -4.881 1.00 79.69 117 VAL A CA 1
ATOM 919 C C . VAL A 1 117 ? 0.391 13.616 -4.922 1.00 79.69 117 VAL A C 1
ATOM 921 O O . VAL A 1 117 ? 0.950 12.971 -4.034 1.00 79.69 117 VAL A O 1
ATOM 924 N N . THR A 1 118 ? -0.145 13.040 -5.995 1.00 83.44 118 THR A N 1
ATOM 925 C CA . THR A 1 118 ? -0.157 11.594 -6.250 1.00 83.44 118 THR A CA 1
ATOM 926 C C . THR A 1 118 ? 1.254 11.041 -6.416 1.00 83.44 118 THR A C 1
ATOM 928 O O . THR A 1 118 ? 1.595 10.027 -5.809 1.00 83.44 118 THR A O 1
ATOM 931 N N . ARG A 1 119 ? 2.119 11.752 -7.153 1.00 85.94 119 ARG A N 1
ATOM 932 C CA . ARG A 1 119 ? 3.537 11.400 -7.317 1.00 85.94 119 ARG A CA 1
ATOM 933 C C . ARG A 1 119 ? 4.275 11.345 -5.989 1.00 85.94 119 ARG A C 1
ATOM 935 O O . ARG A 1 119 ? 5.007 10.395 -5.750 1.00 85.94 119 ARG A O 1
ATOM 942 N N . LYS A 1 120 ? 4.064 12.306 -5.089 1.00 86.94 120 LYS A N 1
ATOM 943 C CA . LYS A 1 120 ? 4.727 12.294 -3.771 1.00 86.94 120 LYS A CA 1
ATOM 944 C C . LYS A 1 120 ? 4.369 11.066 -2.930 1.00 86.94 120 LYS A C 1
ATOM 946 O O . LYS A 1 120 ? 5.163 10.681 -2.081 1.00 86.94 120 LYS A O 1
ATOM 951 N N . LYS A 1 121 ? 3.213 10.445 -3.185 1.00 87.75 121 LYS A N 1
ATOM 952 C CA . LYS A 1 121 ? 2.707 9.266 -2.465 1.00 87.75 121 LYS A CA 1
ATOM 953 C C . LYS A 1 121 ? 3.134 7.933 -3.093 1.00 87.75 121 LYS A C 1
ATOM 955 O O . LYS A 1 121 ? 2.686 6.882 -2.643 1.00 87.75 121 LYS A O 1
ATOM 960 N N . LEU A 1 122 ? 3.983 7.952 -4.123 1.00 89.06 122 LEU A N 1
ATOM 961 C CA . LEU A 1 122 ? 4.452 6.731 -4.774 1.00 89.06 122 LEU A CA 1
ATOM 962 C C . LEU A 1 122 ? 5.349 5.891 -3.858 1.00 89.06 122 LEU A C 1
ATOM 964 O O . LEU A 1 122 ? 6.165 6.456 -3.122 1.00 89.06 122 LEU A O 1
ATOM 968 N N . PRO A 1 123 ? 5.352 4.555 -4.035 1.00 90.56 123 PRO A N 1
ATOM 969 C CA . PRO A 1 123 ? 6.353 3.673 -3.428 1.00 90.56 123 PRO A CA 1
ATOM 970 C C . PRO A 1 123 ? 7.815 4.060 -3.737 1.00 90.56 123 PRO A C 1
ATOM 972 O O . PRO A 1 123 ? 8.724 3.654 -3.023 1.00 90.56 123 PRO A O 1
ATOM 975 N N . LEU A 1 124 ? 8.070 4.853 -4.789 1.00 88.50 124 LEU A N 1
ATOM 976 C CA . LEU A 1 124 ? 9.413 5.367 -5.112 1.00 88.50 124 LEU A CA 1
ATOM 977 C C . LEU A 1 124 ? 9.914 6.443 -4.135 1.00 88.50 124 LEU A C 1
ATOM 979 O O . LEU A 1 124 ? 11.120 6.655 -4.018 1.00 88.50 124 LEU A O 1
ATOM 983 N N . HIS A 1 125 ? 9.001 7.160 -3.480 1.00 87.19 125 HIS A N 1
ATOM 984 C CA . HIS A 1 125 ? 9.316 8.337 -2.663 1.00 87.19 125 HIS A CA 1
ATOM 985 C C . HIS A 1 125 ? 9.002 8.142 -1.183 1.00 87.19 125 HIS A C 1
ATOM 987 O O . HIS A 1 125 ? 9.431 8.943 -0.356 1.00 87.19 125 HIS A O 1
ATOM 993 N N . MET A 1 126 ? 8.278 7.080 -0.844 1.00 87.88 126 MET A N 1
ATOM 994 C CA . MET A 1 126 ? 7.835 6.800 0.512 1.00 87.88 126 MET A CA 1
ATOM 995 C C . MET A 1 126 ? 8.078 5.344 0.866 1.00 87.88 126 MET A C 1
ATOM 997 O O . MET A 1 126 ? 8.023 4.468 0.002 1.00 87.88 126 MET A O 1
ATOM 1001 N N . SER A 1 127 ? 8.298 5.092 2.155 1.00 89.31 127 SER A N 1
ATOM 1002 C CA . SER A 1 127 ? 8.285 3.731 2.675 1.00 89.31 127 SER A CA 1
ATOM 1003 C C . SER A 1 127 ? 6.967 3.065 2.337 1.00 89.31 127 SER A C 1
ATOM 1005 O O . SER A 1 127 ? 5.913 3.706 2.303 1.00 89.31 127 SER A O 1
ATOM 1007 N N . SER A 1 128 ? 7.028 1.774 2.069 1.00 92.62 128 SER A N 1
ATOM 1008 C CA . SER A 1 128 ? 5.863 1.007 1.663 1.00 92.62 128 SER A CA 1
ATOM 1009 C C . SER A 1 128 ? 5.951 -0.414 2.177 1.00 92.62 128 SER A C 1
ATOM 1011 O O . SER A 1 128 ? 7.003 -0.871 2.615 1.00 92.62 128 SER A O 1
ATOM 1013 N N . ARG A 1 129 ? 4.825 -1.113 2.135 1.00 93.00 129 ARG A N 1
ATOM 1014 C CA . ARG A 1 129 ? 4.753 -2.543 2.418 1.00 93.00 129 ARG A CA 1
ATOM 1015 C C . ARG A 1 129 ? 4.341 -3.264 1.161 1.00 93.00 129 ARG A C 1
ATOM 1017 O O . ARG A 1 129 ? 3.384 -2.840 0.510 1.00 93.00 129 ARG A O 1
ATOM 1024 N N . ARG A 1 130 ? 5.054 -4.336 0.832 1.00 93.31 130 ARG A N 1
ATOM 1025 C CA . ARG A 1 130 ? 4.677 -5.218 -0.270 1.00 93.31 130 ARG A CA 1
ATOM 1026 C C . ARG A 1 130 ? 3.590 -6.178 0.208 1.00 93.31 130 ARG A C 1
ATOM 1028 O O . ARG A 1 130 ? 3.737 -6.797 1.258 1.00 93.31 130 ARG A O 1
ATOM 1035 N N . LEU A 1 131 ? 2.510 -6.303 -0.555 1.00 93.00 131 LEU A N 1
ATOM 1036 C CA . LEU A 1 131 ? 1.482 -7.306 -0.287 1.00 93.00 131 LEU A CA 1
ATOM 1037 C C . LEU A 1 131 ? 1.977 -8.697 -0.717 1.00 93.00 131 LEU A C 1
ATOM 1039 O O . LEU A 1 131 ? 2.596 -8.804 -1.779 1.00 93.00 131 LEU A O 1
ATOM 1043 N N . PRO A 1 132 ? 1.697 -9.759 0.061 1.00 90.38 132 PRO A N 1
ATOM 1044 C CA . PRO A 1 132 ? 2.148 -11.120 -0.227 1.00 90.38 132 PRO A CA 1
ATOM 1045 C C . PRO A 1 132 ? 1.264 -11.787 -1.294 1.00 90.38 132 PRO A C 1
ATOM 1047 O O . PRO A 1 132 ? 0.653 -12.821 -1.047 1.00 90.38 132 PRO A O 1
ATOM 1050 N N . LEU A 1 133 ? 1.145 -11.160 -2.467 1.00 86.81 133 LEU A N 1
ATOM 1051 C CA . LEU A 1 133 ? 0.390 -11.689 -3.601 1.00 86.81 133 LEU A CA 1
ATOM 1052 C C . LEU A 1 133 ? 1.331 -12.135 -4.716 1.00 86.81 133 LEU A C 1
ATOM 1054 O O . LEU A 1 133 ? 2.245 -11.404 -5.112 1.00 86.81 133 LEU A O 1
ATOM 1058 N N . GLU A 1 134 ? 1.061 -13.309 -5.278 1.00 71.25 134 GLU A N 1
ATOM 1059 C CA . GLU A 1 134 ? 1.733 -13.786 -6.481 1.00 71.25 134 GLU A CA 1
ATOM 1060 C C . GLU A 1 134 ? 1.227 -13.010 -7.704 1.00 71.25 134 GLU A C 1
ATOM 1062 O O . GLU A 1 134 ? 0.308 -13.432 -8.387 1.00 71.25 134 GLU A O 1
ATOM 1067 N N . SER A 1 135 ? 1.828 -11.845 -7.969 1.00 64.44 135 SER A N 1
ATOM 1068 C CA . SER A 1 135 ? 1.652 -11.031 -9.184 1.00 64.44 135 SER A CA 1
ATOM 1069 C C . SER A 1 135 ? 0.211 -10.943 -9.702 1.00 64.44 135 SER A C 1
ATOM 1071 O O . SER A 1 135 ? -0.175 -11.651 -10.626 1.00 64.44 135 SER A O 1
ATOM 1073 N N . VAL A 1 136 ? -0.544 -9.971 -9.192 1.00 61.69 136 VAL A N 1
ATOM 1074 C CA . VAL A 1 136 ? -1.988 -9.802 -9.467 1.00 61.69 136 VAL A CA 1
ATOM 1075 C C . VAL A 1 136 ? -2.316 -9.512 -10.938 1.00 61.69 136 VAL A C 1
ATOM 1077 O O . VAL A 1 136 ? -3.454 -9.654 -11.362 1.00 61.69 136 VAL A O 1
ATOM 1080 N N . ALA A 1 137 ? -1.317 -9.153 -11.747 1.00 57.25 137 ALA A N 1
ATOM 1081 C CA . ALA A 1 137 ? -1.452 -9.102 -13.195 1.00 57.25 137 ALA A CA 1
ATOM 1082 C C . ALA A 1 137 ? -0.120 -9.441 -13.877 1.00 57.25 137 ALA A C 1
ATOM 1084 O O . ALA A 1 137 ? 0.927 -8.884 -13.534 1.00 57.25 137 ALA A O 1
ATOM 1085 N N . LYS A 1 138 ? -0.152 -10.319 -14.887 1.00 59.47 138 LYS A N 1
ATOM 1086 C CA . LYS A 1 138 ? 0.891 -10.359 -15.920 1.00 59.47 138 LYS A CA 1
ATOM 1087 C C . LYS A 1 138 ? 0.550 -9.281 -16.938 1.00 59.47 138 LYS A C 1
ATOM 1089 O O . LYS A 1 138 ? -0.299 -9.481 -17.799 1.00 59.47 138 LYS A O 1
ATOM 1094 N N . TRP A 1 139 ? 1.196 -8.130 -16.826 1.00 62.88 139 TRP A N 1
ATOM 1095 C CA . TRP A 1 139 ? 1.032 -7.043 -17.786 1.00 62.88 139 TRP A CA 1
ATOM 1096 C C . TRP A 1 139 ? 2.318 -6.905 -18.600 1.00 62.88 139 TRP A C 1
ATOM 1098 O O . TRP A 1 139 ? 3.387 -6.713 -18.018 1.00 62.88 139 TRP A O 1
ATOM 1108 N N . TYR A 1 140 ? 2.222 -7.042 -19.929 1.00 61.28 140 TYR A N 1
ATOM 1109 C CA . TYR A 1 140 ? 3.368 -7.087 -20.854 1.00 61.28 140 TYR A CA 1
ATOM 1110 C C . TYR A 1 140 ? 4.478 -8.059 -20.411 1.00 61.28 140 TYR A C 1
ATOM 1112 O O . TYR A 1 140 ? 5.643 -7.671 -20.318 1.00 61.28 140 TYR A O 1
ATOM 1120 N N . ASP A 1 141 ? 4.105 -9.293 -20.050 1.00 71.50 141 ASP A N 1
ATOM 1121 C CA . ASP A 1 141 ? 5.032 -10.346 -19.582 1.00 71.50 141 ASP A CA 1
ATOM 1122 C C . ASP A 1 141 ? 5.896 -9.953 -18.359 1.00 71.50 141 ASP A C 1
ATOM 1124 O O . ASP A 1 141 ? 6.865 -10.607 -17.979 1.00 71.50 141 ASP A O 1
ATOM 1128 N N . THR A 1 142 ? 5.537 -8.855 -17.692 1.00 77.81 142 THR A N 1
ATOM 1129 C CA . THR A 1 142 ? 6.240 -8.353 -16.517 1.00 77.81 142 THR A CA 1
ATOM 1130 C C . THR A 1 142 ? 5.473 -8.767 -15.273 1.00 77.81 142 THR A C 1
ATOM 1132 O O . THR A 1 142 ? 4.249 -8.652 -15.227 1.00 77.81 142 THR A O 1
ATOM 1135 N N . ARG A 1 143 ? 6.193 -9.253 -14.255 1.00 84.06 143 ARG A N 1
ATOM 1136 C CA . ARG A 1 143 ? 5.634 -9.501 -12.920 1.00 84.06 143 ARG A CA 1
ATOM 1137 C C . ARG A 1 143 ? 5.565 -8.194 -12.138 1.00 84.06 143 ARG A C 1
ATOM 1139 O O . ARG A 1 143 ? 6.542 -7.435 -12.105 1.00 84.06 143 ARG A O 1
ATOM 1146 N N . TRP A 1 144 ? 4.430 -7.969 -11.495 1.00 89.69 144 TRP A N 1
ATOM 1147 C CA . TRP A 1 144 ? 4.153 -6.766 -10.722 1.00 89.69 144 TRP A CA 1
ATOM 1148 C C . TRP A 1 144 ? 3.987 -7.128 -9.260 1.00 89.69 144 TRP A C 1
ATOM 1150 O O . TRP A 1 144 ? 3.295 -8.086 -8.929 1.00 89.69 144 TRP A O 1
ATOM 1160 N N . ASP A 1 145 ? 4.604 -6.338 -8.397 1.00 92.38 145 ASP A N 1
ATOM 1161 C CA . ASP A 1 145 ? 4.412 -6.436 -6.961 1.00 92.38 145 ASP A CA 1
ATOM 1162 C C . ASP A 1 145 ? 3.447 -5.314 -6.541 1.00 92.38 145 ASP A C 1
ATOM 1164 O O . ASP A 1 145 ? 3.483 -4.204 -7.090 1.00 92.38 145 ASP A O 1
ATOM 1168 N N . LEU A 1 146 ? 2.552 -5.608 -5.594 1.00 93.88 146 LEU A N 1
ATOM 1169 C CA . LEU A 1 146 ? 1.654 -4.602 -5.035 1.00 93.88 146 LEU A CA 1
ATOM 1170 C C . LEU A 1 146 ? 2.229 -3.986 -3.773 1.00 93.88 146 LEU A C 1
ATOM 1172 O O . LEU A 1 146 ? 2.743 -4.690 -2.907 1.00 93.88 146 LEU A O 1
ATOM 1176 N N . TYR A 1 147 ? 2.062 -2.677 -3.648 1.00 94.62 147 TYR A N 1
ATOM 1177 C CA . TYR A 1 147 ? 2.587 -1.888 -2.551 1.00 94.62 147 TYR A CA 1
ATOM 1178 C C . TYR A 1 147 ? 1.506 -1.020 -1.922 1.00 94.62 147 TYR A C 1
ATOM 1180 O O . TYR A 1 147 ? 0.692 -0.412 -2.618 1.00 94.62 147 TYR A O 1
ATOM 1188 N N . ILE A 1 148 ? 1.580 -0.901 -0.598 1.00 94.25 148 ILE A N 1
ATOM 1189 C CA . ILE A 1 148 ? 0.842 0.080 0.196 1.00 94.25 148 ILE A CA 1
ATOM 1190 C C . ILE A 1 148 ? 1.861 1.024 0.838 1.00 94.25 148 ILE A C 1
ATOM 1192 O O . ILE A 1 148 ? 2.498 0.651 1.831 1.00 94.25 148 ILE A O 1
ATOM 1196 N N . PRO A 1 149 ? 2.059 2.232 0.286 1.00 91.12 149 PRO A N 1
ATOM 1197 C CA . PRO A 1 149 ? 2.897 3.251 0.892 1.00 91.12 149 PRO A CA 1
ATOM 1198 C C . PRO A 1 149 ? 2.376 3.656 2.261 1.00 91.12 149 PRO A C 1
ATOM 1200 O O . PRO A 1 149 ? 1.184 3.581 2.554 1.00 91.12 149 PRO A O 1
ATOM 1203 N N . GLU A 1 150 ? 3.260 4.165 3.092 1.00 86.06 150 GLU A N 1
ATOM 1204 C CA . GLU A 1 150 ? 2.926 4.629 4.428 1.00 86.06 150 GLU A CA 1
ATOM 1205 C C . GLU A 1 150 ? 2.537 6.091 4.387 1.00 86.06 150 GLU A C 1
ATOM 1207 O O . GLU A 1 150 ? 3.312 6.995 4.672 1.00 86.06 150 GLU A O 1
ATOM 1212 N N . HIS A 1 151 ? 1.303 6.317 3.977 1.00 76.12 151 HIS A N 1
ATOM 1213 C CA . HIS A 1 151 ? 0.692 7.629 3.901 1.00 76.12 151 HIS A CA 1
ATOM 1214 C C . HIS A 1 151 ? -0.608 7.609 4.714 1.00 76.12 151 HIS A C 1
ATOM 1216 O O . HIS A 1 151 ? -1.013 6.584 5.271 1.00 76.12 151 HIS A O 1
ATOM 1222 N N . GLY A 1 152 ? -1.254 8.767 4.806 1.00 59.66 152 GLY A N 1
ATOM 1223 C CA . GLY A 1 152 ? -2.647 8.810 5.232 1.00 59.66 152 GLY A CA 1
ATOM 1224 C C . GLY A 1 152 ? -2.908 8.744 6.723 1.00 59.66 152 GLY A C 1
ATOM 1225 O O . GLY A 1 152 ? -3.940 8.242 7.156 1.00 59.66 152 GLY A O 1
ATOM 1226 N N . LEU A 1 153 ? -1.995 9.296 7.515 1.00 60.28 153 LEU A N 1
ATOM 1227 C CA . LEU A 1 153 ? -2.283 9.581 8.917 1.00 60.28 153 LEU A CA 1
ATOM 1228 C C . LEU A 1 153 ? -2.944 10.948 9.091 1.00 60.28 153 LEU A C 1
ATOM 1230 O O . LEU A 1 153 ? -3.445 11.226 10.169 1.00 60.28 153 LEU A O 1
ATOM 1234 N N . GLY A 1 154 ? -2.982 11.797 8.062 1.00 63.84 154 GLY A N 1
ATOM 1235 C CA . GLY A 1 154 ? -3.726 13.059 8.040 1.00 63.84 154 GLY A CA 1
ATOM 1236 C C . GLY A 1 154 ? -4.947 12.977 7.119 1.00 63.84 154 GLY A C 1
ATOM 1237 O O . GLY A 1 154 ? -4.955 12.124 6.227 1.00 63.84 154 GLY A O 1
ATOM 1238 N N . PRO A 1 155 ? -5.964 13.838 7.321 1.00 65.81 155 PRO A N 1
ATOM 1239 C CA . PRO A 1 155 ? -7.043 13.986 6.350 1.00 65.81 155 PRO A CA 1
ATOM 1240 C C . PRO A 1 155 ? -6.433 14.323 4.987 1.00 65.81 155 PRO A C 1
ATOM 1242 O O . PRO A 1 155 ? -5.520 15.149 4.898 1.00 65.81 155 PRO A O 1
ATOM 1245 N N . MET A 1 156 ? -6.899 13.659 3.933 1.00 76.94 156 MET A N 1
ATOM 1246 C CA . MET A 1 156 ? -6.559 14.091 2.581 1.00 76.94 156 MET A CA 1
ATOM 1247 C C . MET A 1 156 ? -7.393 15.323 2.283 1.00 76.94 156 MET A C 1
ATOM 1249 O O . MET A 1 156 ? -8.590 15.326 2.587 1.00 76.94 156 MET A O 1
ATOM 1253 N N . GLU A 1 157 ? -6.800 16.339 1.663 1.00 81.44 157 GLU A N 1
ATOM 1254 C CA . GLU A 1 157 ? -7.587 17.476 1.179 1.00 81.44 157 GLU A CA 1
ATOM 1255 C C . GLU A 1 157 ? -8.702 16.989 0.249 1.00 81.44 157 GLU A C 1
ATOM 1257 O O . GLU A 1 157 ? -9.833 17.450 0.347 1.00 81.44 157 GLU A O 1
ATOM 1262 N N . GLU A 1 158 ? -8.418 15.953 -0.540 1.00 83.12 158 GLU A N 1
ATOM 1263 C CA . GLU A 1 158 ? -9.350 15.329 -1.475 1.00 83.12 158 GLU A CA 1
ATOM 1264 C C . GLU A 1 158 ? -10.497 14.560 -0.793 1.00 83.12 158 GLU A C 1
ATOM 1266 O O . GLU A 1 158 ? -11.495 14.241 -1.431 1.00 83.12 158 GLU A O 1
ATOM 1271 N N . THR A 1 159 ? -10.382 14.261 0.505 1.00 86.00 159 THR A N 1
ATOM 1272 C CA . THR A 1 159 ? -11.443 13.599 1.287 1.00 86.00 159 THR A CA 1
ATOM 1273 C C . THR A 1 159 ? -12.268 14.570 2.125 1.00 86.00 159 THR A C 1
ATOM 1275 O O . THR A 1 159 ? -13.247 14.144 2.739 1.00 86.00 159 THR A O 1
ATOM 1278 N N . ARG A 1 160 ? -11.898 15.855 2.178 1.00 88.38 160 ARG A N 1
ATOM 1279 C CA . ARG A 1 160 ? -12.586 16.852 3.007 1.00 88.38 160 ARG A CA 1
ATOM 1280 C C . ARG A 1 160 ? -14.035 17.034 2.548 1.00 88.38 160 ARG A C 1
ATOM 1282 O O . ARG A 1 160 ? -14.295 17.179 1.358 1.00 88.38 160 ARG A O 1
ATOM 1289 N N . GLY A 1 161 ? -14.973 17.029 3.491 1.00 88.69 161 GLY A N 1
ATOM 1290 C CA . GLY A 1 161 ? -16.408 17.132 3.226 1.00 88.69 161 GLY A CA 1
ATOM 1291 C C . GLY A 1 161 ? -17.040 15.856 2.661 1.00 88.69 161 GLY A C 1
ATOM 1292 O O . GLY A 1 161 ? -18.214 15.869 2.303 1.00 88.69 161 GLY A O 1
ATOM 1293 N N . THR A 1 162 ? -16.290 14.754 2.572 1.00 89.50 162 THR A N 1
ATOM 1294 C CA . THR A 1 162 ? -16.804 13.457 2.107 1.00 89.50 162 THR A CA 1
ATOM 1295 C C . THR A 1 162 ? -17.020 12.498 3.276 1.00 89.50 162 THR A C 1
ATOM 1297 O O . THR A 1 162 ? -16.480 12.678 4.367 1.00 89.50 162 THR A O 1
ATOM 1300 N N . VAL A 1 163 ? -17.714 11.386 3.019 1.00 90.44 163 VAL A N 1
ATOM 1301 C CA . VAL A 1 163 ? -17.869 10.274 3.981 1.00 90.44 163 VAL A CA 1
ATOM 1302 C C . VAL A 1 163 ? -16.544 9.589 4.369 1.00 90.44 163 VAL A C 1
ATOM 1304 O O . VAL A 1 163 ? -16.526 8.698 5.226 1.00 90.44 163 VAL A O 1
ATOM 1307 N N . TYR A 1 164 ? -15.434 9.978 3.735 1.00 90.06 164 TYR A N 1
ATOM 1308 C CA . TYR A 1 164 ? -14.107 9.411 3.940 1.00 90.06 164 TYR A CA 1
ATOM 1309 C C . TYR A 1 164 ? -13.144 10.323 4.713 1.00 90.06 164 TYR A C 1
ATOM 1311 O O . TYR A 1 164 ? -12.040 9.879 5.013 1.00 90.06 164 TYR A O 1
ATOM 1319 N N . GLU A 1 165 ? -13.527 11.559 5.064 1.00 88.06 165 GLU A N 1
ATOM 1320 C CA . GLU A 1 165 ? -12.628 12.580 5.644 1.00 88.06 165 GLU A CA 1
ATOM 1321 C C . GLU A 1 165 ? -11.825 12.098 6.865 1.00 88.06 165 GLU A C 1
ATOM 1323 O O . GLU A 1 165 ? -10.679 12.498 7.087 1.00 88.06 165 GLU A O 1
ATOM 1328 N N . HIS A 1 166 ? -12.417 11.209 7.660 1.00 86.00 166 HIS A N 1
ATOM 1329 C CA . HIS A 1 166 ? -11.823 10.690 8.892 1.00 86.00 166 HIS A CA 1
ATOM 1330 C C . HIS A 1 166 ? -11.409 9.220 8.801 1.00 86.00 166 HIS A C 1
ATOM 1332 O O . HIS A 1 166 ? -11.000 8.632 9.803 1.00 86.00 166 HIS A O 1
ATOM 1338 N N . ARG A 1 167 ? -11.496 8.615 7.613 1.00 87.88 167 ARG A N 1
ATOM 1339 C CA . ARG A 1 167 ? -11.105 7.221 7.407 1.00 87.88 167 ARG A CA 1
ATOM 1340 C C . ARG A 1 167 ? -9.624 7.144 7.029 1.00 87.88 167 ARG A C 1
ATOM 1342 O O . ARG A 1 167 ? -9.149 7.941 6.215 1.00 87.88 167 ARG A O 1
ATOM 1349 N N . PRO A 1 168 ? -8.865 6.182 7.578 1.00 88.50 168 PRO A N 1
ATOM 1350 C CA . PRO A 1 168 ? -7.545 5.903 7.047 1.00 88.50 168 PRO A CA 1
ATOM 1351 C C . PRO A 1 168 ? -7.680 5.349 5.637 1.00 88.50 168 PRO A C 1
ATOM 1353 O O . PRO A 1 168 ? -8.557 4.535 5.364 1.00 88.50 168 PRO A O 1
ATOM 1356 N N . HIS A 1 169 ? -6.772 5.748 4.762 1.00 89.44 169 HIS A N 1
ATOM 1357 C CA . HIS A 1 169 ? -6.752 5.289 3.383 1.00 89.44 169 HIS A CA 1
ATOM 1358 C C . HIS A 1 169 ? -5.478 4.495 3.108 1.00 89.44 169 HIS A C 1
ATOM 1360 O O . HIS A 1 169 ? -4.392 4.801 3.609 1.00 89.44 169 HIS A O 1
ATOM 1366 N N . TYR A 1 170 ? -5.644 3.461 2.298 1.00 92.44 170 TYR A N 1
ATOM 1367 C CA . TYR A 1 170 ? -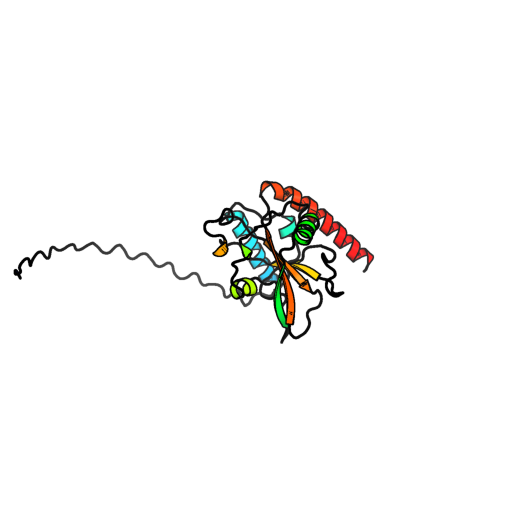4.602 2.603 1.774 1.00 92.44 170 TYR A CA 1
ATOM 1368 C C . TYR A 1 170 ? -4.574 2.776 0.264 1.00 92.44 170 TYR A C 1
ATOM 1370 O O . TYR A 1 170 ? -5.422 2.225 -0.435 1.00 92.44 170 TYR A O 1
ATOM 1378 N N . LEU A 1 171 ? -3.612 3.540 -0.249 1.00 93.12 171 LEU A N 1
ATOM 1379 C CA . LEU A 1 171 ? -3.307 3.525 -1.676 1.00 93.12 171 LEU A CA 1
ATOM 1380 C C . LEU A 1 171 ? -2.689 2.190 -2.064 1.00 93.12 171 LEU A C 1
ATOM 1382 O O . LEU A 1 171 ? -1.674 1.793 -1.486 1.00 93.12 171 LEU A O 1
ATOM 1386 N N . VAL A 1 172 ? -3.261 1.552 -3.080 1.00 94.25 172 VAL A N 1
ATOM 1387 C CA . VAL A 1 172 ? -2.751 0.299 -3.633 1.00 94.25 172 VAL A CA 1
ATOM 1388 C C . VAL A 1 172 ? -2.085 0.574 -4.973 1.00 94.25 172 VAL A C 1
ATOM 1390 O O . VAL A 1 172 ? -2.731 0.987 -5.939 1.00 94.25 172 VAL A O 1
ATOM 1393 N N . TRP A 1 173 ? -0.779 0.329 -5.025 1.00 94.31 173 TRP A N 1
ATOM 1394 C CA . TRP A 1 173 ? 0.058 0.583 -6.191 1.00 94.31 173 TRP A CA 1
ATOM 1395 C C . TRP A 1 173 ? 0.607 -0.710 -6.772 1.00 94.31 173 TRP A C 1
ATOM 1397 O O . TRP A 1 173 ? 1.099 -1.548 -6.025 1.00 94.31 173 TRP A O 1
ATOM 1407 N N . ALA A 1 174 ? 0.621 -0.834 -8.094 1.00 93.94 174 ALA A N 1
ATOM 1408 C CA . ALA A 1 174 ? 1.388 -1.851 -8.799 1.00 93.94 174 ALA A CA 1
ATOM 1409 C C . ALA A 1 174 ? 2.728 -1.265 -9.246 1.00 93.94 174 ALA A C 1
ATOM 1411 O O . ALA A 1 174 ? 2.766 -0.233 -9.927 1.00 93.94 174 ALA A O 1
ATOM 1412 N N . VAL A 1 175 ? 3.823 -1.948 -8.912 1.00 92.31 175 VAL A N 1
ATOM 1413 C CA . VAL A 1 175 ? 5.174 -1.581 -9.348 1.00 92.31 175 VAL A CA 1
ATOM 1414 C C . VAL A 1 175 ? 5.845 -2.791 -10.012 1.00 92.31 175 VAL A C 1
ATOM 1416 O O . VAL A 1 175 ? 5.774 -3.899 -9.474 1.00 92.31 175 VAL A O 1
ATOM 1419 N N . PRO A 1 176 ? 6.515 -2.623 -11.168 1.00 90.94 176 PRO A N 1
ATOM 1420 C CA . PRO A 1 176 ? 7.272 -3.695 -11.794 1.00 90.94 176 PRO A CA 1
ATOM 1421 C C . PRO A 1 176 ? 8.360 -4.201 -10.852 1.00 90.94 176 PRO A C 1
ATOM 1423 O O . PRO A 1 176 ? 9.139 -3.408 -10.319 1.00 90.94 176 PRO A O 1
ATOM 1426 N N . ARG A 1 177 ? 8.482 -5.525 -10.712 1.00 87.81 177 ARG A N 1
ATOM 1427 C CA . ARG A 1 177 ? 9.497 -6.134 -9.835 1.00 87.81 177 ARG A CA 1
ATOM 1428 C C . ARG A 1 177 ? 10.927 -5.728 -10.214 1.00 87.81 177 ARG A C 1
ATOM 1430 O O . ARG A 1 177 ? 11.805 -5.646 -9.362 1.00 87.81 177 ARG A O 1
ATOM 1437 N N . LYS A 1 178 ? 11.172 -5.468 -11.503 1.00 88.12 178 LYS A N 1
ATOM 1438 C CA . LYS A 1 178 ? 12.461 -4.998 -12.027 1.00 88.12 178 LYS A CA 1
ATOM 1439 C C . LYS A 1 178 ? 12.324 -3.579 -12.575 1.00 88.12 178 LYS A C 1
ATOM 1441 O O . LYS A 1 178 ? 11.770 -3.385 -13.655 1.00 88.12 178 LYS A O 1
ATOM 1446 N N . LEU A 1 179 ? 12.884 -2.603 -11.858 1.00 88.50 179 LEU A N 1
ATOM 1447 C CA . LEU A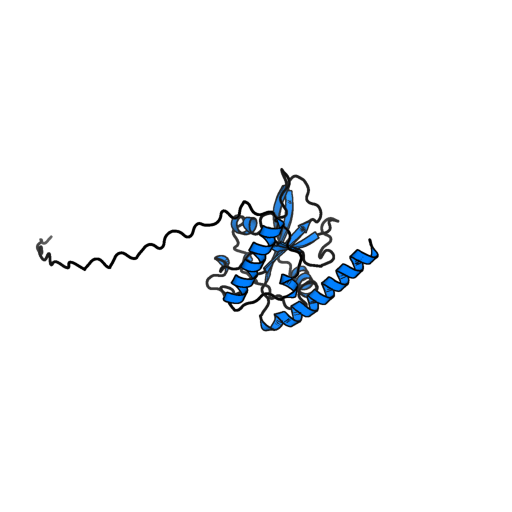 1 179 ? 12.943 -1.209 -12.306 1.00 88.50 179 LEU A CA 1
ATOM 1448 C C . LEU A 1 179 ? 14.141 -0.969 -13.238 1.00 88.50 179 LEU A C 1
ATOM 1450 O O . LEU A 1 179 ? 15.294 -1.192 -12.846 1.00 88.50 179 LEU A O 1
ATOM 1454 N N . LYS A 1 180 ? 13.877 -0.444 -14.433 1.00 88.94 180 LYS A N 1
ATOM 1455 C CA . LYS A 1 180 ? 14.855 -0.056 -15.459 1.00 88.94 180 LYS A CA 1
ATOM 1456 C C . LYS A 1 180 ? 15.249 1.419 -15.318 1.00 88.94 180 LYS A C 1
ATOM 1458 O O . LYS A 1 180 ? 14.534 2.204 -14.693 1.00 88.94 180 LYS A O 1
ATOM 1463 N N . VAL A 1 181 ? 16.393 1.799 -15.890 1.00 88.31 181 VAL A N 1
ATOM 1464 C CA . VAL A 1 181 ? 16.749 3.218 -16.091 1.00 88.31 181 VAL A CA 1
ATOM 1465 C C . VAL A 1 181 ? 15.719 3.853 -17.031 1.00 88.31 181 VAL A C 1
ATOM 1467 O O . VAL A 1 181 ? 15.270 3.209 -17.976 1.00 88.31 181 VAL A O 1
ATOM 1470 N N . GLY A 1 182 ? 15.322 5.096 -16.761 1.00 87.62 182 GLY A N 1
ATOM 1471 C CA . GLY A 1 182 ? 14.253 5.783 -17.481 1.00 87.62 182 GLY A CA 1
ATOM 1472 C C . GLY A 1 182 ? 12.886 5.604 -16.821 1.00 87.62 182 GLY A C 1
ATOM 1473 O O . GLY A 1 182 ? 12.777 5.543 -15.595 1.00 87.62 182 GLY A O 1
ATOM 1474 N N . PHE A 1 183 ? 11.829 5.573 -17.631 1.00 87.38 183 PHE A N 1
ATOM 1475 C CA . PHE A 1 183 ? 10.449 5.528 -17.150 1.00 87.38 183 PHE A CA 1
ATOM 1476 C C . PHE A 1 183 ? 9.984 4.097 -16.878 1.00 87.38 183 PHE A C 1
ATOM 1478 O O . PHE A 1 183 ? 10.015 3.234 -17.750 1.00 87.38 183 PHE A O 1
ATOM 1485 N N . ASN A 1 184 ? 9.511 3.869 -15.657 1.00 89.88 184 ASN A N 1
ATOM 1486 C CA . ASN A 1 184 ? 8.918 2.622 -15.204 1.00 89.88 184 ASN A CA 1
ATOM 1487 C C . ASN A 1 184 ? 7.419 2.847 -15.031 1.00 89.88 184 ASN A C 1
ATOM 1489 O O . ASN A 1 184 ? 7.050 3.778 -14.310 1.00 89.88 184 ASN A O 1
ATOM 1493 N N . PRO A 1 185 ? 6.552 2.047 -15.664 1.00 91.62 185 PRO A N 1
ATOM 1494 C CA . PRO A 1 185 ? 5.119 2.207 -15.486 1.00 91.62 185 PRO A CA 1
ATOM 1495 C C . PRO A 1 185 ? 4.757 1.870 -14.037 1.00 91.62 185 PRO A C 1
ATOM 1497 O O . PRO A 1 185 ? 5.179 0.844 -13.516 1.00 91.62 185 PRO A O 1
ATOM 1500 N N . ILE A 1 186 ? 4.013 2.749 -13.376 1.00 92.06 186 ILE A N 1
ATOM 1501 C CA . ILE A 1 186 ? 3.491 2.546 -12.024 1.00 92.06 186 ILE A CA 1
ATOM 1502 C C . ILE A 1 186 ? 1.988 2.779 -12.084 1.00 92.06 186 ILE A C 1
ATOM 1504 O O . ILE A 1 186 ? 1.529 3.784 -12.636 1.00 92.06 186 ILE A O 1
ATOM 1508 N N . ILE A 1 187 ? 1.230 1.833 -11.543 1.00 92.12 187 ILE A N 1
ATOM 1509 C CA . ILE A 1 187 ? -0.229 1.834 -11.629 1.00 92.12 187 ILE A CA 1
ATOM 1510 C C . ILE A 1 187 ? -0.798 2.148 -10.251 1.00 92.12 187 ILE A C 1
ATOM 1512 O O . ILE A 1 187 ? -0.459 1.468 -9.286 1.00 92.12 187 ILE A O 1
ATOM 1516 N N . LEU A 1 188 ? -1.666 3.152 -10.156 1.00 92.88 188 LEU A N 1
ATOM 1517 C CA . LEU A 1 188 ? -2.539 3.336 -8.999 1.00 92.88 188 LEU A CA 1
ATOM 1518 C C . LEU A 1 188 ? -3.863 2.620 -9.265 1.00 92.88 188 LEU A C 1
ATOM 1520 O O . LEU A 1 188 ? -4.570 3.002 -10.198 1.00 92.88 188 LEU A O 1
ATOM 1524 N N . TYR A 1 189 ? -4.207 1.631 -8.437 1.00 92.31 189 TYR A N 1
ATOM 1525 C CA . TYR A 1 189 ? -5.518 0.971 -8.508 1.00 92.31 189 TYR A CA 1
ATOM 1526 C C . TYR A 1 189 ? -6.621 1.753 -7.785 1.00 92.31 189 TYR A C 1
ATOM 1528 O O . TYR A 1 189 ? -7.802 1.656 -8.109 1.00 92.31 189 TYR A O 1
ATOM 1536 N N . GLY A 1 190 ? -6.227 2.565 -6.807 1.00 92.56 190 GLY A N 1
ATOM 1537 C CA . GLY A 1 190 ? -7.118 3.423 -6.039 1.00 92.56 190 GLY A CA 1
ATOM 1538 C C . GLY A 1 190 ? -6.713 3.466 -4.576 1.00 92.56 190 GLY A C 1
ATOM 1539 O O . GLY A 1 190 ? -5.643 2.980 -4.197 1.00 92.56 190 GLY A O 1
ATOM 1540 N N . ALA A 1 191 ? -7.592 4.033 -3.754 1.00 92.75 191 ALA A N 1
ATOM 1541 C CA . ALA A 1 191 ? -7.515 3.866 -2.315 1.00 92.75 191 ALA A CA 1
ATOM 1542 C C . ALA A 1 191 ? -8.711 3.095 -1.792 1.00 92.75 191 ALA A C 1
ATOM 1544 O O . ALA A 1 191 ? -9.821 3.218 -2.308 1.00 92.75 191 ALA A O 1
ATOM 1545 N N . GLY A 1 192 ? -8.474 2.364 -0.716 1.00 94.00 192 GLY A N 1
ATOM 1546 C CA . GLY A 1 192 ? -9.539 1.813 0.097 1.00 94.00 192 GLY A CA 1
ATOM 1547 C C . GLY A 1 192 ? -9.283 2.024 1.578 1.00 94.00 192 GLY A C 1
ATOM 1548 O O . GLY A 1 192 ? -8.209 2.465 1.986 1.00 94.00 192 GLY A O 1
ATOM 1549 N N . TYR A 1 193 ? -10.270 1.680 2.385 1.00 94.31 193 TYR A N 1
ATOM 1550 C CA . TYR A 1 193 ? -10.160 1.615 3.837 1.00 94.31 193 TYR A CA 1
ATOM 1551 C C . TYR A 1 193 ? -10.676 0.261 4.328 1.00 94.31 193 TYR A C 1
ATOM 1553 O O . TYR A 1 193 ? -11.374 -0.450 3.611 1.00 94.31 193 TYR A O 1
ATOM 1561 N N . ILE A 1 194 ? -10.318 -0.108 5.552 1.00 95.56 194 ILE A N 1
ATOM 1562 C CA . ILE A 1 194 ? -10.797 -1.331 6.206 1.00 95.56 194 ILE A CA 1
ATOM 1563 C C . ILE A 1 194 ? -11.580 -0.884 7.429 1.00 95.56 194 ILE A C 1
ATOM 1565 O O . ILE A 1 194 ? -11.029 -0.157 8.256 1.00 95.56 194 ILE A O 1
ATOM 1569 N N . ASP A 1 195 ? -12.849 -1.276 7.533 1.00 95.12 195 ASP A N 1
ATOM 1570 C CA . ASP A 1 195 ? -13.646 -0.999 8.727 1.00 95.12 195 ASP A CA 1
ATOM 1571 C C . ASP A 1 195 ? -13.043 -1.695 9.951 1.00 95.12 195 ASP A C 1
ATOM 1573 O O . ASP A 1 195 ? -12.619 -2.848 9.890 1.00 95.12 195 ASP A O 1
ATOM 1577 N N . LEU A 1 196 ? -13.067 -1.012 11.099 1.00 93.81 196 LEU A N 1
ATOM 1578 C CA . LEU A 1 196 ? -12.476 -1.513 12.344 1.00 93.81 196 LEU A CA 1
ATOM 1579 C C . LEU A 1 196 ? -12.976 -2.920 12.725 1.00 93.81 196 LEU A C 1
ATOM 1581 O O . LEU A 1 196 ? -12.201 -3.755 13.191 1.00 93.81 196 LEU A O 1
ATOM 1585 N N . LYS A 1 197 ? -14.265 -3.199 12.489 1.00 96.44 197 LYS A N 1
ATOM 1586 C CA . LYS A 1 197 ? -14.897 -4.503 12.757 1.00 96.44 197 LYS A CA 1
ATOM 1587 C C . LYS A 1 197 ? -14.318 -5.648 11.914 1.00 96.44 197 LYS A C 1
ATOM 1589 O O . LYS A 1 197 ? -14.391 -6.802 12.325 1.00 96.44 197 LYS A O 1
ATOM 1594 N N . ASP A 1 198 ? -13.741 -5.341 10.754 1.00 97.62 198 ASP A N 1
ATOM 1595 C CA . ASP A 1 198 ? -13.210 -6.323 9.809 1.00 97.62 198 ASP A CA 1
ATOM 1596 C C . ASP A 1 198 ? -11.704 -6.577 9.997 1.00 97.62 198 ASP A C 1
ATOM 1598 O O . ASP A 1 198 ? -11.170 -7.521 9.410 1.00 97.62 198 ASP A O 1
ATOM 1602 N N . ASN A 1 199 ? -11.024 -5.823 10.873 1.00 96.38 199 ASN A N 1
ATOM 1603 C CA . ASN A 1 199 ? -9.589 -5.984 11.134 1.00 96.38 199 ASN A CA 1
ATOM 1604 C C . ASN A 1 199 ? -9.206 -7.430 11.479 1.00 96.38 199 ASN A C 1
ATOM 1606 O O . ASN A 1 199 ? -8.237 -7.956 10.940 1.00 96.38 199 ASN A O 1
ATOM 1610 N N . ALA A 1 200 ? -9.990 -8.106 12.325 1.00 97.38 200 ALA A N 1
ATOM 1611 C CA . ALA A 1 200 ? -9.712 -9.489 12.714 1.00 97.38 200 ALA A CA 1
ATOM 1612 C C . ALA A 1 200 ? -9.848 -10.483 11.545 1.00 97.38 200 ALA A C 1
ATOM 1614 O O . ALA A 1 200 ? -9.154 -11.499 11.510 1.00 97.38 200 ALA A O 1
ATOM 1615 N N . ALA A 1 201 ? -10.745 -10.215 10.591 1.00 97.94 201 ALA A N 1
ATOM 1616 C CA . ALA A 1 201 ? -10.892 -11.044 9.398 1.00 97.94 201 ALA A CA 1
ATOM 1617 C C . ALA A 1 201 ? -9.704 -10.847 8.448 1.00 97.94 201 ALA A C 1
ATOM 1619 O O . ALA A 1 201 ? -9.129 -11.833 7.989 1.00 97.94 201 ALA A O 1
ATOM 1620 N N . VAL A 1 202 ? -9.290 -9.593 8.236 1.00 97.19 202 VAL A N 1
ATOM 1621 C CA . VAL A 1 202 ? -8.094 -9.254 7.450 1.00 97.19 202 VAL A CA 1
ATOM 1622 C C . VAL A 1 202 ? -6.839 -9.872 8.065 1.00 97.19 202 VAL A C 1
ATOM 1624 O O . VAL A 1 202 ? -6.042 -10.467 7.346 1.00 97.19 202 VAL A O 1
ATOM 1627 N N . ASP A 1 203 ? -6.691 -9.807 9.391 1.00 96.94 203 ASP A N 1
ATOM 1628 C CA . ASP A 1 203 ? -5.553 -10.396 10.102 1.00 96.94 203 ASP A CA 1
ATOM 1629 C C . ASP A 1 203 ? -5.447 -11.907 9.875 1.00 96.94 203 ASP A C 1
ATOM 1631 O O . ASP A 1 203 ? -4.372 -12.409 9.542 1.00 96.94 203 ASP A O 1
ATOM 1635 N N . ARG A 1 204 ? -6.560 -12.643 9.999 1.00 97.25 204 ARG A N 1
ATOM 1636 C CA . ARG A 1 204 ? -6.588 -14.094 9.738 1.00 97.25 204 ARG A CA 1
ATOM 1637 C C . ARG A 1 204 ? -6.255 -14.430 8.286 1.00 97.25 204 ARG A C 1
ATOM 1639 O O . ARG A 1 204 ? -5.534 -15.398 8.032 1.00 97.25 204 ARG A O 1
ATOM 1646 N N . HIS A 1 205 ? -6.781 -13.642 7.350 1.00 96.44 205 HIS A N 1
ATOM 1647 C CA . HIS A 1 205 ? -6.551 -13.830 5.920 1.00 96.44 205 HIS A CA 1
ATOM 1648 C C . HIS A 1 205 ? -5.074 -13.625 5.569 1.00 96.44 205 HIS A C 1
ATOM 1650 O O . HIS A 1 205 ? -4.417 -14.541 5.077 1.00 96.44 205 HIS A O 1
ATOM 1656 N N . LEU A 1 206 ? -4.509 -12.474 5.937 1.00 93.81 206 LEU A N 1
ATOM 1657 C CA . LEU A 1 206 ? -3.104 -12.145 5.686 1.00 93.81 206 LEU A CA 1
ATOM 1658 C C . LEU A 1 206 ? -2.138 -13.106 6.382 1.00 93.81 206 LEU A C 1
ATOM 1660 O O . LEU A 1 206 ? -1.150 -13.507 5.775 1.00 93.81 206 LEU A O 1
ATOM 1664 N N . ALA A 1 207 ? -2.418 -13.531 7.618 1.00 93.00 207 ALA A N 1
ATOM 1665 C CA . ALA A 1 207 ? -1.589 -14.524 8.306 1.00 93.00 207 ALA A CA 1
ATOM 1666 C C . ALA A 1 207 ? -1.549 -15.873 7.565 1.00 93.00 207 ALA A C 1
ATOM 1668 O O . ALA A 1 207 ? -0.564 -16.607 7.637 1.00 93.00 207 ALA A O 1
ATOM 1669 N N . THR A 1 208 ? -2.614 -16.224 6.844 1.00 93.00 208 THR A N 1
ATOM 1670 C CA . THR A 1 208 ? -2.653 -17.435 6.015 1.00 93.00 208 THR A CA 1
ATOM 1671 C C . THR A 1 208 ? -1.839 -17.256 4.735 1.00 93.00 208 THR A C 1
ATOM 1673 O O . THR A 1 208 ? -1.059 -18.144 4.390 1.00 93.00 208 THR A O 1
ATOM 1676 N N . LEU A 1 209 ? -1.931 -16.091 4.087 1.00 91.00 209 LEU A N 1
ATOM 1677 C CA . LEU A 1 209 ? -1.111 -15.766 2.914 1.00 91.00 209 LEU A CA 1
ATOM 1678 C C . LEU A 1 209 ? 0.382 -15.731 3.243 1.00 91.00 209 LEU A C 1
ATOM 1680 O O . LEU A 1 209 ? 1.173 -16.322 2.520 1.00 91.00 209 LEU A O 1
ATOM 1684 N N . LEU A 1 210 ? 0.766 -15.086 4.348 1.00 88.31 210 LEU A N 1
ATOM 1685 C CA . LEU A 1 210 ? 2.167 -14.969 4.758 1.00 88.31 210 LEU A CA 1
ATOM 1686 C C . LEU A 1 210 ? 2.792 -16.333 5.044 1.00 88.31 210 LEU A C 1
ATOM 1688 O O . LEU A 1 210 ? 3.863 -16.626 4.527 1.00 88.31 210 LEU A O 1
ATOM 1692 N N . ARG A 1 211 ? 2.086 -17.209 5.772 1.00 88.94 211 ARG A N 1
ATOM 1693 C CA . ARG A 1 211 ? 2.539 -18.594 5.983 1.00 88.94 211 ARG A CA 1
ATOM 1694 C C . ARG A 1 211 ? 2.695 -19.353 4.668 1.00 88.94 211 ARG A C 1
ATOM 1696 O O . ARG A 1 211 ? 3.646 -20.106 4.513 1.00 88.94 211 ARG A O 1
ATOM 1703 N N . SER A 1 212 ? 1.775 -19.150 3.728 1.00 86.50 212 SER A N 1
ATOM 1704 C CA . SER A 1 212 ? 1.842 -19.798 2.414 1.00 86.50 212 SER A CA 1
ATOM 1705 C C . SER A 1 212 ? 3.047 -19.299 1.609 1.00 86.50 212 SER A C 1
ATOM 1707 O O . SER A 1 212 ? 3.781 -20.109 1.056 1.00 86.50 212 SER A O 1
ATOM 1709 N N . ALA A 1 213 ? 3.303 -17.988 1.611 1.00 83.06 213 ALA A N 1
ATOM 1710 C CA . ALA A 1 213 ? 4.456 -17.384 0.947 1.00 83.06 213 ALA A CA 1
ATOM 1711 C C . ALA A 1 213 ? 5.791 -17.859 1.550 1.00 83.06 213 ALA A C 1
ATOM 1713 O O . ALA A 1 213 ? 6.689 -18.245 0.810 1.00 83.06 213 ALA A O 1
ATOM 1714 N N . GLU A 1 214 ? 5.901 -17.922 2.881 1.00 81.38 214 GLU A N 1
ATOM 1715 C CA . GLU A 1 214 ? 7.095 -18.445 3.562 1.00 81.38 214 GLU A CA 1
ATOM 1716 C C . GLU A 1 214 ? 7.378 -19.914 3.216 1.00 81.38 214 GLU A C 1
ATOM 1718 O O . GLU A 1 214 ? 8.535 -20.309 3.071 1.00 81.38 214 GLU A O 1
ATOM 1723 N N . LEU A 1 215 ? 6.334 -20.739 3.088 1.00 71.25 215 LEU A N 1
ATOM 1724 C CA . LEU A 1 215 ? 6.482 -22.137 2.680 1.00 71.25 215 LEU A CA 1
ATOM 1725 C C . LEU A 1 215 ? 6.975 -22.257 1.232 1.00 71.25 215 LEU A C 1
ATOM 1727 O O . LEU A 1 215 ? 7.815 -23.111 0.954 1.00 71.25 215 LEU A O 1
ATOM 1731 N N . ILE A 1 216 ? 6.492 -21.395 0.333 1.00 68.50 216 ILE A N 1
ATOM 1732 C CA . ILE A 1 216 ? 6.926 -21.350 -1.070 1.00 68.50 216 ILE A CA 1
ATOM 1733 C C . ILE A 1 216 ? 8.394 -20.926 -1.163 1.00 68.50 216 ILE A C 1
ATOM 1735 O O . ILE A 1 216 ? 9.179 -21.601 -1.828 1.00 68.50 216 ILE A O 1
ATOM 1739 N N . ASP A 1 217 ? 8.793 -19.871 -0.450 1.00 69.19 217 ASP A N 1
ATOM 1740 C CA . ASP A 1 217 ? 10.181 -19.397 -0.448 1.00 69.19 217 ASP A CA 1
ATOM 1741 C C . ASP A 1 217 ? 11.146 -20.478 0.070 1.00 69.19 217 ASP A C 1
ATOM 1743 O O . ASP A 1 217 ? 12.221 -20.664 -0.496 1.00 69.19 217 ASP A O 1
ATOM 1747 N N . ARG A 1 218 ? 10.749 -21.256 1.091 1.00 63.12 218 ARG A N 1
ATOM 1748 C CA . ARG A 1 218 ? 11.546 -22.390 1.599 1.00 63.12 218 ARG A CA 1
ATOM 1749 C C . ARG A 1 218 ? 11.631 -23.567 0.632 1.00 63.12 218 ARG A C 1
ATOM 1751 O O . ARG A 1 218 ? 12.643 -24.251 0.631 1.00 63.12 218 ARG A O 1
ATOM 1758 N N . ALA A 1 219 ? 10.587 -23.836 -0.149 1.00 58.28 219 ALA A N 1
ATOM 1759 C CA . ALA A 1 219 ? 10.592 -24.929 -1.122 1.00 58.28 219 ALA A CA 1
ATOM 1760 C C . ALA A 1 219 ? 11.481 -24.638 -2.347 1.00 58.28 219 ALA A C 1
ATOM 1762 O O . ALA A 1 219 ? 11.839 -25.560 -3.078 1.00 58.28 219 ALA A O 1
ATOM 1763 N N . HIS A 1 220 ? 11.814 -23.365 -2.581 1.00 55.38 220 HIS A N 1
ATOM 1764 C CA . HIS A 1 220 ? 12.629 -22.905 -3.706 1.00 55.38 220 HIS A CA 1
ATOM 1765 C C . HIS A 1 220 ? 14.050 -22.451 -3.322 1.00 55.38 220 HIS A C 1
ATOM 1767 O O . HIS A 1 220 ? 14.793 -22.038 -4.218 1.00 55.38 220 HIS A O 1
ATOM 1773 N N . ALA A 1 221 ? 14.413 -22.504 -2.037 1.00 54.06 221 ALA A N 1
ATOM 1774 C CA . ALA A 1 221 ? 15.751 -22.201 -1.518 1.00 54.06 221 ALA A CA 1
ATOM 1775 C C . ALA A 1 221 ? 16.630 -23.459 -1.471 1.00 54.06 221 ALA A C 1
ATOM 1777 O O . ALA A 1 221 ? 17.832 -23.329 -1.793 1.00 54.06 221 ALA A O 1
#

Radius of gyration: 24.57 Å; chains: 1; bounding box: 48×94×50 Å

Organism: NCBI:txid49012

Foldseek 3Di:
DDDDDDDDDDDDDPDDDPDDDPPDDPPPPDPLVPDDPVVSQVVLLCVLQVLCVVLVHGAQVLQSPFDKDFQPAPDPQFDEDEDEDQDVVLVQLCCCQQQVVQWAFDPPLPVPDDPVVVRCQDSNNAIWGWGLDFASDCDVVFGKIKIWGSDFSAQDPSCPPHPCRSFGKTWIKIFTPDTDRHYGYIYTNGITGGDSVSSVVSNVSSVVSVVVSVVVVVVVD

pLDDT: mean 80.59, std 14.71, range [47.12, 98.12]